Protein AF-A0A431HLK9-F1 (afdb_monomer_lite)

Secondary structure (DSSP, 8-state):
-EEEEEETTTEEEEEETTEE--SSS-SEE-TTS-EE-EETTEE--STT--SEE-TTS-EE-EETTEE--STT--SEEETTEEE-EETTEE--STT--SEEESSEEE-EETTEE--SSSS-SEEESSEEE-EETTEE--STT--SEEETTEEEEEETTEEEEEEEEE-TTS-EEEEEEE--SS------TT--SEE-TTS-EE-EETTEE--SSS-SEE-TTS-EE-EETTEE--SSS-SEEETTEEEEEETTEEEEEE-----

Foldseek 3Di:
DKDWDQDPQRKIAIDDPNAQADDPAFRIAGPQGKGAHDHRNAQADPDQAFRIAHPQRKGAHGDRNATAGPDQAFRIDGPFKGAHDDRNATAGPPQAFRIGGPFKGAHDDRNFQAGPDQAFRIDGPFKGAHDDRNAGADPPQAFRIGGPPDGWHDHRNWTKDWDWDADPVRDTDIDIDTDDPPPQQADDPNAFSDADPLGKGAHDDRNAQADDPAFRIQDSVRWGAHDHRNAQDDDPAFRTDDPPFGFHDHRNDGPDGDDDDDD

Structure (mmCIF, N/CA/C/O backbone):
data_AF-A0A431HLK9-F1
#
_entry.id   AF-A0A431HLK9-F1
#
loop_
_atom_site.group_PDB
_atom_site.id
_atom_site.type_symbol
_atom_site.label_atom_id
_atom_site.label_alt_id
_atom_site.label_comp_id
_atom_site.label_asym_id
_atom_site.label_entity_id
_atom_site.label_seq_id
_atom_site.pdbx_PDB_ins_code
_atom_site.Cartn_x
_atom_site.Cartn_y
_atom_site.Cartn_z
_atom_site.occupancy
_atom_site.B_iso_or_equiv
_atom_site.auth_seq_id
_atom_site.auth_comp_id
_atom_site.auth_asym_id
_atom_site.auth_atom_id
_atom_site.pdbx_PDB_model_num
ATOM 1 N N . MET A 1 1 ? 13.749 -9.096 -44.207 1.00 52.84 1 MET A N 1
ATOM 2 C CA . MET A 1 1 ? 13.750 -7.694 -44.681 1.00 52.84 1 MET A CA 1
ATOM 3 C C . MET A 1 1 ? 13.475 -6.795 -43.480 1.00 52.84 1 MET A C 1
ATOM 5 O O . MET A 1 1 ? 12.524 -7.077 -42.758 1.00 52.84 1 MET A O 1
ATOM 9 N N . TYR A 1 2 ? 14.335 -5.812 -43.197 1.00 58.38 2 TYR A N 1
ATOM 10 C CA . TYR A 1 2 ? 14.088 -4.828 -42.134 1.00 58.38 2 TYR A CA 1
ATOM 11 C C . TYR A 1 2 ? 13.313 -3.648 -42.719 1.00 58.38 2 TYR A C 1
ATOM 13 O O . TYR A 1 2 ? 13.652 -3.200 -43.811 1.00 58.38 2 TYR A O 1
ATOM 21 N N . SER A 1 3 ? 12.308 -3.137 -42.011 1.00 70.75 3 SER A N 1
ATOM 22 C CA . SER A 1 3 ? 11.579 -1.930 -42.418 1.00 70.75 3 SER A CA 1
ATOM 23 C C . SER A 1 3 ? 11.606 -0.874 -41.316 1.00 70.75 3 SER A C 1
ATOM 25 O O . SER A 1 3 ? 11.436 -1.183 -40.130 1.00 70.75 3 SER A O 1
ATOM 27 N N . LEU A 1 4 ? 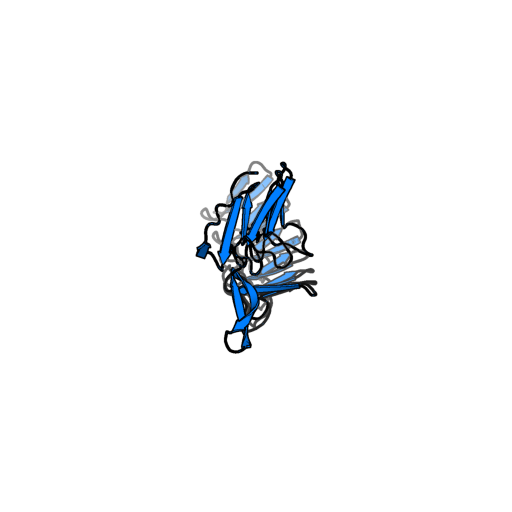11.855 0.374 -41.719 1.00 72.19 4 LEU A N 1
ATOM 28 C CA . LEU A 1 4 ? 11.689 1.564 -40.891 1.00 72.19 4 LEU A CA 1
ATOM 29 C C . LEU A 1 4 ? 10.288 2.120 -41.144 1.00 72.19 4 LEU A C 1
ATOM 31 O O . LEU A 1 4 ? 9.932 2.388 -42.287 1.00 72.19 4 LEU A O 1
ATOM 35 N N . ILE A 1 5 ? 9.516 2.305 -40.078 1.00 70.94 5 ILE A N 1
ATOM 36 C CA . ILE A 1 5 ? 8.211 2.965 -40.126 1.00 70.94 5 ILE A CA 1
ATOM 37 C C . ILE A 1 5 ? 8.351 4.303 -39.400 1.00 70.94 5 ILE A C 1
ATOM 39 O O . ILE A 1 5 ? 8.776 4.342 -38.239 1.00 70.94 5 ILE A O 1
ATOM 43 N N . LEU A 1 6 ? 8.021 5.386 -40.102 1.00 65.75 6 LEU A N 1
ATOM 44 C CA . LEU A 1 6 ? 7.871 6.729 -39.550 1.00 65.75 6 LEU A CA 1
ATOM 45 C C . LEU A 1 6 ? 6.380 6.944 -39.281 1.00 65.75 6 LEU A C 1
ATOM 47 O O . LEU A 1 6 ? 5.578 6.827 -40.201 1.00 65.75 6 LEU A O 1
ATOM 51 N N . ASN A 1 7 ? 6.010 7.235 -38.036 1.00 59.66 7 ASN A N 1
ATOM 52 C CA . ASN A 1 7 ? 4.644 7.649 -37.700 1.00 59.66 7 ASN A CA 1
ATOM 53 C C . ASN A 1 7 ? 4.587 9.177 -37.547 1.00 59.66 7 ASN A C 1
ATOM 55 O O . ASN A 1 7 ? 5.610 9.791 -37.239 1.00 59.66 7 ASN A O 1
ATOM 59 N N . GLU A 1 8 ? 3.387 9.757 -37.688 1.00 54.47 8 GLU A N 1
ATOM 60 C CA . GLU A 1 8 ? 3.057 11.201 -37.793 1.00 54.47 8 GLU A CA 1
ATOM 61 C C . GLU A 1 8 ? 3.612 12.139 -36.694 1.00 54.47 8 GLU A C 1
ATOM 63 O O . GLU A 1 8 ? 3.429 13.348 -36.762 1.00 54.47 8 GLU A O 1
ATOM 68 N N . VAL A 1 9 ? 4.341 11.628 -35.699 1.00 63.16 9 VAL A N 1
ATOM 69 C CA . VAL A 1 9 ? 4.883 12.401 -34.569 1.00 63.16 9 VAL A CA 1
ATOM 70 C C . VAL A 1 9 ? 6.403 12.220 -34.405 1.00 63.16 9 VAL A C 1
ATOM 72 O O . VAL A 1 9 ? 6.892 12.177 -33.286 1.00 63.16 9 VAL A O 1
ATOM 75 N N . ASN A 1 10 ? 7.186 12.076 -35.483 1.00 78.00 10 ASN A N 1
ATOM 76 C CA . ASN A 1 10 ? 8.668 11.970 -35.456 1.00 78.00 10 ASN A CA 1
ATOM 77 C C . ASN A 1 10 ? 9.265 10.777 -34.670 1.00 78.00 10 ASN A C 1
ATOM 79 O O . ASN A 1 10 ? 10.453 10.770 -34.338 1.00 78.00 10 ASN A O 1
ATOM 83 N N . SER A 1 11 ? 8.478 9.740 -34.380 1.00 87.31 11 SER A N 1
ATOM 84 C CA . SER A 1 11 ? 9.003 8.496 -33.797 1.00 87.31 11 SER A CA 1
ATOM 85 C C . SER A 1 11 ? 9.543 7.561 -34.884 1.00 87.31 11 SER A C 1
ATOM 87 O O . SER A 1 11 ? 9.017 7.506 -35.997 1.00 87.31 11 SER A O 1
ATOM 89 N N . ARG A 1 12 ? 10.608 6.818 -34.567 1.00 92.62 12 ARG A N 1
ATOM 90 C CA . ARG A 1 12 ? 11.250 5.857 -35.475 1.00 92.62 12 ARG A CA 1
ATOM 91 C C . ARG A 1 12 ? 11.089 4.443 -34.938 1.00 92.62 12 ARG A C 1
ATOM 93 O O . ARG A 1 12 ? 11.442 4.180 -33.789 1.00 92.62 12 ARG A O 1
ATOM 100 N N . LYS A 1 13 ? 10.591 3.527 -35.769 1.00 93.69 13 LYS A N 1
ATOM 101 C CA . LYS A 1 13 ? 10.373 2.120 -35.408 1.00 93.69 13 LYS A CA 1
ATOM 102 C C . LYS A 1 13 ? 10.991 1.186 -36.443 1.00 93.69 13 LYS A C 1
ATOM 104 O O . LYS A 1 13 ? 10.702 1.304 -37.628 1.00 93.69 13 LYS A O 1
ATOM 109 N N . TRP A 1 14 ? 11.772 0.216 -35.980 1.00 94.12 14 TRP A N 1
ATOM 110 C CA . TRP A 1 14 ? 12.385 -0.829 -36.797 1.00 94.12 14 TRP A CA 1
ATOM 111 C C . TRP A 1 14 ? 11.680 -2.163 -36.573 1.00 94.12 14 TRP A C 1
ATOM 113 O O . TRP A 1 14 ? 11.447 -2.584 -35.433 1.00 94.12 14 TRP A O 1
ATOM 123 N N . THR A 1 15 ? 11.344 -2.838 -37.670 1.00 92.25 15 THR A N 1
ATOM 124 C CA . THR A 1 15 ? 10.725 -4.165 -37.629 1.00 92.25 15 THR A CA 1
ATOM 125 C C . THR A 1 15 ? 11.444 -5.158 -38.535 1.00 92.25 15 THR A C 1
ATOM 127 O O . THR A 1 15 ? 12.057 -4.773 -39.529 1.00 92.25 15 THR A O 1
ATOM 130 N N . ALA A 1 16 ? 11.369 -6.441 -38.185 1.00 89.81 16 ALA A N 1
ATOM 131 C CA . ALA A 1 16 ? 11.818 -7.566 -38.994 1.00 89.81 16 ALA A CA 1
ATOM 132 C C . ALA A 1 16 ? 10.733 -8.647 -38.970 1.00 89.81 16 ALA A C 1
ATOM 134 O O . ALA A 1 16 ? 10.298 -9.056 -37.892 1.00 89.81 16 ALA A O 1
ATOM 135 N N . ASN A 1 17 ? 10.294 -9.099 -40.147 1.00 89.19 17 ASN A N 1
ATOM 136 C CA . ASN A 1 17 ? 9.218 -10.090 -40.301 1.00 89.19 17 ASN A CA 1
ATOM 137 C C . ASN A 1 17 ? 7.936 -9.707 -39.527 1.00 89.19 17 ASN A C 1
ATOM 139 O O . ASN A 1 17 ? 7.324 -10.547 -38.880 1.00 89.19 17 ASN A O 1
ATOM 143 N N . GLY A 1 18 ? 7.575 -8.418 -39.525 1.00 88.94 18 GLY A N 1
ATOM 144 C CA . GLY A 1 18 ? 6.396 -7.892 -38.822 1.00 88.94 18 GLY A CA 1
ATOM 145 C C . GLY A 1 18 ? 6.581 -7.630 -37.320 1.00 88.94 18 GLY A C 1
ATOM 146 O O . GLY A 1 18 ? 5.751 -6.960 -36.708 1.00 88.94 18 GLY A O 1
ATOM 147 N N . TYR A 1 19 ? 7.686 -8.071 -36.716 1.00 91.88 19 TYR A N 1
ATOM 148 C CA . TYR A 1 19 ? 7.954 -7.895 -35.287 1.00 91.88 19 TYR A CA 1
ATOM 149 C C . TYR A 1 19 ? 8.947 -6.759 -35.024 1.00 91.88 19 TYR A C 1
ATOM 151 O O . TYR A 1 19 ? 9.904 -6.583 -35.775 1.00 91.88 19 TYR A O 1
ATOM 159 N N . LYS A 1 20 ? 8.773 -6.007 -33.925 1.00 92.38 20 LYS A N 1
ATOM 160 C CA . LYS A 1 20 ? 9.771 -5.017 -33.468 1.00 92.38 20 LYS A CA 1
ATOM 161 C C . LYS A 1 20 ? 11.127 -5.703 -33.273 1.00 92.38 20 LYS A C 1
ATOM 163 O O . LYS A 1 20 ? 11.212 -6.677 -32.520 1.00 92.38 20 LYS A O 1
ATOM 168 N N . HIS A 1 21 ? 12.163 -5.215 -33.955 1.00 91.94 21 HIS A N 1
ATOM 169 C CA . HIS A 1 21 ? 13.501 -5.802 -33.902 1.00 91.94 21 HIS A CA 1
ATOM 170 C C . HIS A 1 21 ? 14.552 -4.859 -34.502 1.00 91.94 21 HIS A C 1
ATOM 172 O O . HIS A 1 21 ? 14.355 -4.332 -35.597 1.00 91.94 21 HIS A O 1
ATOM 178 N N . ARG A 1 22 ? 15.696 -4.701 -33.826 1.00 92.50 22 ARG A N 1
ATOM 179 C CA . ARG A 1 22 ? 16.924 -4.119 -34.385 1.00 92.50 22 ARG A CA 1
ATOM 180 C C . ARG A 1 22 ? 18.170 -4.696 -33.692 1.00 92.50 22 ARG A C 1
ATOM 182 O O . ARG A 1 22 ? 18.148 -4.845 -32.480 1.00 92.50 22 ARG A O 1
ATOM 189 N N . HIS A 1 23 ? 19.230 -5.018 -34.445 1.00 85.44 23 HIS A N 1
ATOM 190 C CA . HIS A 1 23 ? 20.471 -5.598 -33.884 1.00 85.44 23 HIS A CA 1
ATOM 191 C C . HIS A 1 23 ? 21.407 -4.533 -33.286 1.00 85.44 23 HIS A C 1
ATOM 193 O O . HIS A 1 23 ? 21.923 -4.701 -32.191 1.00 85.44 23 HIS A O 1
ATOM 199 N N . ASN A 1 24 ? 21.582 -3.401 -33.976 1.00 88.06 24 ASN A N 1
ATOM 200 C CA . ASN A 1 24 ? 22.611 -2.405 -33.642 1.00 88.06 24 ASN A CA 1
ATOM 201 C C . ASN A 1 24 ? 22.014 -1.116 -33.058 1.00 88.06 24 ASN A C 1
ATOM 203 O O . ASN A 1 24 ? 22.367 -0.012 -33.470 1.00 88.06 24 ASN A O 1
ATOM 207 N N . GLY A 1 25 ? 21.032 -1.236 -32.164 1.00 92.94 25 GLY A N 1
ATOM 208 C CA . GLY A 1 25 ? 20.417 -0.078 -31.516 1.00 92.94 25 GLY A CA 1
ATOM 209 C C . GLY A 1 25 ? 18.956 -0.290 -31.127 1.00 92.94 25 GLY A C 1
ATOM 210 O O . GLY A 1 25 ? 18.429 -1.392 -31.282 1.00 92.94 25 GLY A O 1
ATOM 211 N N . PRO A 1 26 ? 18.281 0.767 -30.652 1.00 96.06 26 PRO A N 1
ATOM 212 C CA . PRO A 1 26 ? 16.891 0.680 -30.228 1.00 96.06 26 PRO A CA 1
ATOM 213 C C . PRO A 1 26 ? 15.976 0.394 -31.419 1.00 96.06 26 PRO A C 1
ATOM 215 O O . PRO A 1 26 ? 16.099 1.002 -32.489 1.00 96.06 26 PRO A O 1
ATOM 218 N N . ALA A 1 27 ? 15.041 -0.532 -31.226 1.00 95.88 27 ALA A N 1
ATOM 219 C CA . ALA A 1 27 ? 14.015 -0.863 -32.207 1.00 95.88 27 ALA A CA 1
ATOM 220 C C . ALA A 1 27 ? 12.867 0.156 -32.211 1.00 95.88 27 ALA A C 1
ATOM 222 O O . ALA A 1 27 ? 12.101 0.200 -33.172 1.00 95.88 27 ALA A O 1
ATOM 223 N N . VAL A 1 28 ? 12.748 0.980 -31.168 1.00 95.12 28 VAL A N 1
ATOM 224 C CA . VAL A 1 28 ? 11.832 2.124 -31.124 1.00 95.12 28 VAL A CA 1
ATOM 225 C C . VAL A 1 28 ? 12.551 3.317 -30.508 1.00 95.12 28 VAL A C 1
ATOM 227 O O . VAL A 1 28 ? 13.174 3.179 -29.460 1.00 95.12 28 VAL A O 1
ATOM 230 N N . ILE A 1 29 ? 12.455 4.476 -31.153 1.00 96.06 29 ILE A N 1
ATOM 231 C CA . ILE A 1 29 ? 12.873 5.772 -30.612 1.00 96.06 29 ILE A CA 1
ATOM 232 C C . ILE A 1 29 ? 11.662 6.695 -30.684 1.00 96.06 29 ILE A C 1
ATOM 234 O O . ILE A 1 29 ? 11.167 6.984 -31.777 1.00 96.06 29 ILE A O 1
ATOM 238 N N . TYR A 1 30 ? 11.179 7.144 -29.534 1.00 92.69 30 TYR A N 1
ATOM 239 C CA . TYR A 1 30 ? 10.048 8.058 -29.441 1.00 92.69 30 TYR A CA 1
ATOM 240 C C . TYR A 1 30 ? 10.506 9.513 -29.598 1.00 92.69 30 TYR A C 1
ATOM 242 O O . TYR A 1 30 ? 11.668 9.850 -29.372 1.00 92.69 30 TYR A O 1
ATOM 250 N N . CYS A 1 31 ? 9.587 10.403 -29.976 1.00 91.44 31 CYS A N 1
ATOM 251 C CA . CYS A 1 31 ? 9.882 11.828 -30.156 1.00 91.44 31 CYS A CA 1
ATOM 252 C C . CYS A 1 31 ? 10.269 12.546 -28.862 1.00 91.44 31 CYS A C 1
ATOM 254 O O . CYS A 1 31 ? 11.012 13.523 -28.892 1.00 91.44 31 CYS A O 1
ATOM 256 N N . ASN A 1 32 ? 9.810 12.034 -27.720 1.00 90.06 32 ASN A N 1
ATOM 257 C CA . ASN A 1 32 ? 10.218 12.519 -26.411 1.00 90.06 32 ASN A CA 1
ATOM 258 C C . ASN A 1 32 ? 11.653 12.097 -26.040 1.00 90.06 32 ASN A C 1
ATOM 260 O O . ASN A 1 32 ? 12.154 12.581 -25.035 1.00 90.06 32 ASN A O 1
ATOM 264 N N . GLY A 1 33 ? 12.318 11.249 -26.834 1.00 93.06 33 GLY A N 1
ATOM 265 C CA . GLY A 1 33 ? 13.679 10.765 -26.597 1.00 93.06 33 GLY A CA 1
ATOM 266 C C . GLY A 1 33 ? 13.771 9.396 -25.920 1.00 93.06 33 GLY A C 1
ATOM 267 O O . GLY A 1 33 ? 14.882 8.885 -25.795 1.00 93.06 33 GLY A O 1
ATOM 268 N N . ASP A 1 34 ? 12.650 8.790 -25.524 1.00 96.88 34 ASP A N 1
ATOM 269 C CA . ASP A 1 34 ? 12.638 7.441 -24.955 1.00 96.88 34 ASP A CA 1
ATOM 270 C C . ASP A 1 34 ? 13.056 6.402 -26.006 1.00 96.88 34 ASP A C 1
ATOM 272 O O . ASP A 1 34 ? 12.754 6.525 -27.200 1.00 96.88 34 ASP A O 1
ATOM 276 N N . GLN A 1 35 ? 13.739 5.353 -25.560 1.00 97.88 35 GLN A N 1
ATOM 277 C CA . GLN A 1 35 ? 14.289 4.314 -26.423 1.00 97.88 35 GLN A CA 1
ATOM 278 C C . GLN A 1 35 ? 13.926 2.926 -25.904 1.00 97.88 35 GLN A C 1
ATOM 280 O O . GLN A 1 35 ? 14.017 2.651 -24.709 1.00 97.88 35 GLN A O 1
ATOM 285 N N . GLU A 1 36 ? 13.548 2.030 -26.816 1.00 97.94 36 GLU A N 1
ATOM 286 C CA . GLU A 1 36 ? 13.261 0.631 -26.500 1.00 97.94 36 GLU A CA 1
ATOM 287 C C . GLU A 1 36 ? 14.035 -0.322 -27.411 1.00 97.94 36 GLU A C 1
ATOM 289 O O . GLU A 1 36 ? 14.048 -0.182 -28.640 1.00 97.94 36 GLU A O 1
ATOM 294 N N . TRP A 1 37 ? 14.591 -1.371 -26.815 1.00 97.81 37 TRP A N 1
ATOM 295 C CA . TRP A 1 37 ? 15.271 -2.463 -27.496 1.00 97.81 37 TRP A CA 1
ATOM 296 C C . TRP A 1 37 ? 14.373 -3.694 -27.539 1.00 97.81 37 TRP A C 1
ATOM 298 O O . TRP A 1 37 ? 13.755 -4.097 -26.550 1.00 97.81 37 TRP A O 1
ATOM 308 N N . TRP A 1 38 ? 14.277 -4.270 -28.733 1.00 96.62 38 TRP A N 1
ATOM 309 C CA . TRP A 1 38 ? 13.424 -5.414 -29.012 1.00 96.62 38 TRP A CA 1
ATOM 310 C C . TRP A 1 38 ? 14.190 -6.427 -29.854 1.00 96.62 38 TRP A C 1
ATOM 312 O O . TRP A 1 38 ? 14.861 -6.057 -30.819 1.00 96.62 38 TRP A O 1
ATOM 322 N N . ASN A 1 39 ? 14.007 -7.705 -29.536 1.00 93.38 39 ASN A N 1
ATOM 323 C CA . ASN A 1 39 ? 14.488 -8.838 -30.312 1.00 93.38 39 ASN A CA 1
ATOM 324 C C . ASN A 1 39 ? 13.296 -9.750 -30.634 1.00 93.38 39 ASN A C 1
ATOM 326 O O . ASN A 1 39 ? 12.611 -10.226 -29.727 1.00 93.38 39 ASN A O 1
ATOM 330 N N . ARG A 1 40 ? 13.010 -9.950 -31.929 1.00 92.56 40 ARG A N 1
ATOM 331 C CA . ARG A 1 40 ? 11.896 -10.789 -32.423 1.00 92.56 40 ARG A CA 1
ATOM 332 C C . ARG A 1 40 ? 10.559 -10.525 -31.703 1.00 92.56 40 ARG A C 1
ATOM 334 O O . ARG A 1 40 ? 9.856 -11.451 -31.312 1.00 92.56 40 ARG A O 1
ATOM 341 N N . GLY A 1 41 ? 10.216 -9.252 -31.497 1.00 93.56 41 GLY A N 1
ATOM 342 C CA . GLY A 1 41 ? 8.939 -8.856 -30.896 1.00 93.56 41 GLY A CA 1
ATOM 343 C C . GLY A 1 41 ? 8.870 -8.952 -29.372 1.00 93.56 41 GLY A C 1
ATOM 344 O O . GLY A 1 41 ? 7.820 -8.662 -28.809 1.00 93.56 41 GLY A O 1
ATOM 345 N N . LYS A 1 42 ? 9.971 -9.282 -28.689 1.00 96.12 42 LYS A N 1
ATOM 346 C CA . LYS A 1 42 ? 10.076 -9.254 -27.224 1.00 96.12 42 LYS A CA 1
ATOM 347 C C . LYS A 1 42 ? 11.080 -8.189 -26.786 1.00 96.12 42 LYS A C 1
ATOM 349 O O . LYS A 1 42 ? 12.139 -8.061 -27.398 1.00 96.12 42 LYS A O 1
ATOM 354 N N . ARG A 1 43 ? 10.763 -7.430 -25.731 1.00 96.12 43 ARG A N 1
ATOM 355 C CA . ARG A 1 43 ? 11.720 -6.494 -25.115 1.00 96.12 43 ARG A CA 1
ATOM 356 C C . ARG A 1 43 ? 12.910 -7.276 -24.572 1.00 96.12 43 ARG A C 1
ATOM 358 O O . ARG A 1 43 ? 12.707 -8.233 -23.820 1.00 96.12 43 ARG A O 1
ATOM 365 N N . HIS A 1 44 ? 14.106 -6.897 -25.006 1.00 94.12 44 HIS A N 1
ATOM 366 C CA . HIS A 1 44 ? 15.358 -7.583 -24.692 1.00 94.12 44 HIS A CA 1
ATOM 367 C C . HIS A 1 44 ? 16.547 -6.723 -25.111 1.00 94.12 44 HIS A C 1
ATOM 369 O O . HIS A 1 44 ? 16.477 -6.052 -26.145 1.00 94.12 44 HIS A O 1
ATOM 375 N N . ARG A 1 45 ? 17.643 -6.792 -24.355 1.00 95.38 45 ARG A N 1
ATOM 376 C CA . ARG A 1 45 ? 18.938 -6.234 -24.747 1.00 95.38 45 ARG A CA 1
ATOM 377 C C . ARG A 1 45 ? 20.068 -7.030 -24.094 1.00 95.38 45 ARG A C 1
ATOM 379 O O . ARG A 1 45 ? 19.994 -7.341 -22.910 1.00 95.38 45 ARG A O 1
ATOM 386 N N . ASP A 1 46 ? 21.088 -7.360 -24.876 1.00 92.69 46 ASP A N 1
ATOM 387 C CA . ASP A 1 46 ? 22.236 -8.142 -24.412 1.00 92.69 46 ASP A CA 1
ATOM 388 C C . ASP A 1 46 ? 23.224 -7.292 -23.588 1.00 92.69 46 ASP A C 1
ATOM 390 O O . ASP A 1 46 ? 23.126 -6.062 -23.542 1.00 92.69 46 ASP A O 1
ATOM 394 N N . HIS A 1 47 ? 24.191 -7.959 -22.948 1.00 93.25 47 HIS A N 1
ATOM 395 C CA . HIS A 1 47 ? 25.281 -7.350 -22.166 1.00 93.25 47 HIS A CA 1
ATOM 396 C C . HIS A 1 47 ? 24.845 -6.547 -20.925 1.00 93.25 47 HIS A C 1
ATOM 398 O O . HIS A 1 47 ? 25.465 -5.542 -20.590 1.00 93.25 47 HIS A O 1
ATOM 404 N N . ASP A 1 48 ? 23.784 -6.990 -20.237 1.00 95.69 48 ASP A N 1
ATOM 405 C CA . ASP A 1 48 ? 23.233 -6.345 -19.026 1.00 95.69 48 ASP A CA 1
ATOM 406 C C . ASP A 1 48 ? 22.872 -4.854 -19.219 1.00 95.69 48 ASP A C 1
ATOM 408 O O . ASP A 1 48 ? 22.887 -4.030 -18.298 1.00 95.69 48 ASP A O 1
ATOM 412 N N . LEU A 1 49 ? 22.508 -4.490 -20.448 1.00 96.31 49 LEU A N 1
ATOM 413 C CA . LEU A 1 49 ? 22.037 -3.155 -20.787 1.00 96.31 49 LEU A CA 1
ATOM 414 C C . LEU A 1 49 ? 20.508 -3.068 -20.652 1.00 96.31 49 LEU A C 1
ATOM 416 O O . LEU A 1 49 ? 19.801 -4.049 -20.890 1.00 96.31 49 LEU A O 1
ATOM 420 N N . PRO A 1 50 ? 19.958 -1.893 -20.310 1.00 97.75 50 PRO A N 1
ATOM 421 C CA . PRO A 1 50 ? 18.519 -1.734 -20.170 1.00 97.75 50 PRO A CA 1
ATOM 422 C C . PRO A 1 50 ? 17.820 -1.856 -21.528 1.00 97.75 50 PRO A C 1
ATOM 424 O O . PRO A 1 50 ? 18.238 -1.272 -22.532 1.00 97.75 50 PRO A O 1
ATOM 427 N N . ALA A 1 51 ? 16.718 -2.598 -21.549 1.00 97.88 51 ALA A N 1
ATOM 428 C CA . ALA A 1 51 ? 15.865 -2.743 -22.721 1.00 97.88 51 ALA A CA 1
ATOM 429 C C . ALA A 1 51 ? 14.926 -1.544 -22.918 1.00 97.88 51 ALA A C 1
ATOM 431 O O . ALA A 1 51 ? 14.338 -1.409 -23.992 1.00 97.88 51 ALA A O 1
ATOM 432 N N . ILE A 1 52 ? 14.784 -0.682 -21.908 1.00 98.06 52 ILE A N 1
ATOM 433 C CA . ILE A 1 52 ? 14.114 0.615 -22.022 1.00 98.06 52 ILE A CA 1
ATOM 434 C C . ILE A 1 52 ? 14.954 1.679 -21.325 1.00 98.06 52 ILE A C 1
ATOM 436 O O . ILE A 1 52 ? 15.354 1.505 -20.172 1.00 98.06 52 ILE A O 1
ATOM 440 N N . GLU A 1 53 ? 15.173 2.791 -22.013 1.00 98.50 53 GLU A N 1
ATOM 441 C CA . GLU A 1 53 ? 15.793 3.994 -21.468 1.00 98.50 53 GLU A CA 1
ATOM 442 C C . GLU A 1 53 ? 14.838 5.167 -21.672 1.00 98.50 53 GLU A C 1
ATOM 444 O O . GLU A 1 53 ? 14.493 5.517 -22.800 1.00 98.50 53 GLU A O 1
ATOM 449 N N . TYR A 1 54 ? 14.397 5.764 -20.570 1.00 97.50 54 TYR A N 1
ATOM 450 C CA . TYR A 1 54 ? 13.533 6.934 -20.581 1.00 97.50 54 TYR A CA 1
ATOM 451 C C . TYR A 1 54 ? 14.367 8.213 -20.510 1.00 97.50 54 TYR A C 1
ATOM 453 O O . TYR A 1 54 ? 15.376 8.271 -19.801 1.00 97.50 54 TYR A O 1
ATOM 461 N N . LYS A 1 55 ? 13.901 9.292 -21.148 1.00 96.88 55 LYS A N 1
ATOM 462 C CA . LYS A 1 55 ? 14.553 10.613 -21.097 1.00 96.88 55 LYS A CA 1
ATOM 463 C C . LYS A 1 55 ? 14.690 11.158 -19.674 1.00 96.88 55 LYS A C 1
ATOM 465 O O . LYS A 1 55 ? 15.622 11.901 -19.387 1.00 96.88 55 LYS A O 1
ATOM 470 N N . ASN A 1 56 ? 13.790 10.778 -18.768 1.00 95.12 56 ASN A N 1
ATOM 471 C CA . ASN A 1 56 ? 13.857 11.164 -17.356 1.00 95.12 56 ASN A CA 1
ATOM 472 C C . ASN A 1 56 ? 14.954 10.422 -16.555 1.00 95.12 56 ASN A C 1
ATOM 474 O O . ASN A 1 56 ? 15.043 10.599 -15.342 1.00 95.12 56 ASN A O 1
ATOM 478 N N . GLY A 1 57 ? 15.756 9.569 -17.204 1.00 95.94 57 GLY A N 1
ATOM 479 C CA . GLY A 1 57 ? 16.827 8.789 -16.585 1.00 95.94 57 GLY A CA 1
ATOM 480 C C . GLY A 1 57 ? 16.393 7.424 -16.048 1.00 95.94 57 GLY A C 1
ATOM 481 O O . GLY A 1 57 ? 17.246 6.655 -15.600 1.00 95.94 57 GLY A O 1
ATOM 482 N N . THR A 1 58 ? 15.099 7.093 -16.108 1.00 98.31 58 THR A N 1
ATOM 483 C CA . THR A 1 58 ? 14.607 5.764 -15.728 1.00 98.31 58 THR A CA 1
ATOM 484 C C . THR A 1 58 ? 15.114 4.715 -16.714 1.00 98.31 58 THR A C 1
ATOM 486 O O . THR A 1 58 ? 15.125 4.929 -17.925 1.00 98.31 58 THR A O 1
ATOM 489 N N . LYS A 1 59 ? 15.520 3.561 -16.193 1.00 98.69 59 LYS A N 1
ATOM 490 C CA . LYS A 1 59 ? 16.022 2.422 -16.960 1.00 98.69 59 LYS A CA 1
ATOM 491 C C . LYS A 1 59 ? 15.300 1.158 -16.533 1.00 98.69 59 LYS A C 1
ATOM 493 O O . LYS A 1 59 ? 15.088 0.945 -15.336 1.00 98.69 59 LYS A O 1
ATOM 498 N N . GLU A 1 60 ? 14.958 0.317 -17.501 1.00 98.56 60 GLU A N 1
ATOM 499 C CA . GLU A 1 60 ? 14.339 -0.982 -17.251 1.00 98.56 60 GLU A CA 1
ATOM 500 C C . GLU A 1 60 ? 15.048 -2.103 -18.003 1.00 98.56 60 GLU A C 1
ATOM 502 O O . GLU A 1 60 ? 15.348 -1.991 -19.192 1.00 98.56 60 GLU A O 1
ATOM 507 N N . TRP A 1 61 ? 15.262 -3.217 -17.314 1.00 98.38 61 TRP A N 1
ATOM 508 C CA . TRP A 1 61 ? 15.883 -4.423 -17.842 1.00 98.38 61 TRP A CA 1
ATOM 509 C C . TRP A 1 61 ? 14.811 -5.467 -18.101 1.00 98.38 61 TRP A C 1
ATOM 511 O O . TRP A 1 61 ? 13.998 -5.786 -17.234 1.00 98.38 61 TRP A O 1
ATOM 521 N N . TRP A 1 62 ? 14.794 -5.977 -19.325 1.00 97.69 62 TRP A N 1
ATOM 522 C CA . TRP A 1 62 ? 13.811 -6.948 -19.773 1.00 97.69 62 TRP A CA 1
ATOM 523 C C . TRP A 1 62 ? 14.535 -8.132 -20.396 1.00 97.69 62 TRP A C 1
ATOM 525 O O . TRP A 1 62 ? 15.432 -7.940 -21.213 1.00 97.69 62 TRP A O 1
ATOM 535 N N . ASN A 1 63 ? 14.098 -9.338 -20.046 1.00 93.19 63 ASN A N 1
ATOM 536 C CA . ASN A 1 63 ? 14.574 -10.585 -20.623 1.00 93.19 63 ASN A CA 1
ATOM 537 C C . ASN A 1 63 ? 13.380 -11.329 -21.236 1.00 93.19 63 ASN A C 1
ATOM 539 O O . ASN A 1 63 ? 12.385 -11.602 -20.558 1.00 93.19 63 ASN A O 1
ATOM 543 N N . PHE A 1 64 ? 13.433 -11.591 -22.544 1.00 92.00 64 PHE A N 1
ATOM 544 C CA . PHE A 1 64 ? 12.355 -12.235 -23.311 1.00 92.00 64 PHE A CA 1
ATOM 545 C C . PHE A 1 64 ? 10.944 -11.667 -23.054 1.00 92.00 64 PHE A C 1
ATOM 547 O O . PHE A 1 64 ? 9.958 -12.407 -22.994 1.00 92.00 64 PHE A O 1
ATOM 554 N N . GLY A 1 65 ? 10.828 -10.340 -22.950 1.00 93.88 65 GLY A N 1
ATOM 555 C CA . GLY A 1 65 ? 9.544 -9.656 -22.784 1.00 93.88 65 GLY A CA 1
ATOM 556 C C . GLY A 1 65 ? 8.995 -9.649 -21.356 1.00 93.88 65 GLY A C 1
ATOM 557 O O . GLY A 1 65 ? 7.874 -9.189 -21.160 1.00 93.88 65 GLY A O 1
ATOM 558 N N . LYS A 1 66 ? 9.769 -10.095 -20.362 1.00 96.81 66 LYS A N 1
ATOM 559 C CA . LYS A 1 66 ? 9.456 -9.935 -18.936 1.00 96.81 66 LYS A CA 1
ATOM 560 C C . LYS A 1 66 ? 10.501 -9.039 -18.280 1.00 96.81 66 LYS A C 1
ATOM 562 O O . LYS A 1 66 ? 11.691 -9.220 -18.517 1.00 96.81 66 LYS A O 1
ATOM 567 N N . ILE A 1 67 ? 10.066 -8.096 -17.448 1.00 97.25 67 ILE A N 1
ATOM 568 C CA . ILE A 1 67 ? 10.984 -7.290 -16.638 1.00 97.25 67 ILE A CA 1
ATOM 569 C C . ILE A 1 67 ? 11.708 -8.204 -15.637 1.00 97.25 67 ILE A C 1
ATOM 571 O O . ILE A 1 67 ? 11.072 -8.953 -14.887 1.00 97.25 67 ILE A O 1
ATOM 575 N N . HIS A 1 68 ? 13.036 -8.226 -15.713 1.00 94.75 68 HIS A N 1
ATOM 576 C CA . HIS A 1 68 ? 13.912 -9.131 -14.964 1.00 94.75 68 HIS A CA 1
ATOM 577 C C . HIS A 1 68 ? 15.371 -8.720 -15.178 1.00 94.75 68 HIS A C 1
ATOM 579 O O . HIS A 1 68 ? 15.726 -8.257 -16.263 1.00 94.75 68 HIS A O 1
ATOM 585 N N . ARG A 1 69 ? 16.216 -8.925 -14.166 1.00 96.69 69 ARG A N 1
ATOM 586 C CA . ARG A 1 69 ? 17.663 -8.718 -14.256 1.00 96.69 69 ARG A CA 1
ATOM 587 C C . ARG A 1 69 ? 18.381 -9.709 -13.346 1.00 96.69 69 ARG A C 1
ATOM 589 O O . ARG A 1 69 ? 18.012 -9.851 -12.182 1.00 96.69 69 ARG A O 1
ATOM 596 N N . ASP A 1 70 ? 19.370 -10.410 -13.886 1.00 93.94 70 ASP A N 1
ATOM 597 C CA . ASP A 1 70 ? 20.137 -11.413 -13.142 1.00 93.94 70 ASP A CA 1
ATOM 598 C C . ASP A 1 70 ? 21.141 -10.756 -12.177 1.00 93.94 70 ASP A C 1
ATOM 600 O O . ASP A 1 70 ? 21.434 -9.571 -12.293 1.00 93.94 70 ASP A O 1
ATOM 604 N N . GLY A 1 71 ? 21.658 -11.510 -11.201 1.00 94.06 71 GLY A N 1
ATOM 605 C CA . GLY A 1 71 ? 22.716 -11.030 -10.295 1.00 94.06 71 GLY A CA 1
ATOM 606 C C . GLY A 1 71 ? 22.262 -10.150 -9.120 1.00 94.06 71 GLY A C 1
ATOM 607 O O . GLY A 1 71 ? 23.047 -9.346 -8.634 1.00 94.06 71 GLY A O 1
ATOM 608 N N . ASP A 1 72 ? 21.009 -10.281 -8.662 1.00 96.25 72 ASP A N 1
ATOM 609 C CA . ASP A 1 72 ? 20.403 -9.437 -7.607 1.00 96.25 72 ASP A CA 1
ATOM 610 C C . ASP A 1 72 ? 20.463 -7.924 -7.910 1.00 96.25 72 ASP A C 1
ATOM 612 O O . ASP A 1 72 ? 20.467 -7.066 -7.022 1.00 96.25 72 ASP A O 1
ATOM 616 N N . PHE A 1 73 ? 20.451 -7.566 -9.194 1.00 97.06 73 PHE A N 1
ATOM 617 C CA . PHE A 1 73 ? 20.353 -6.179 -9.626 1.00 97.06 73 PHE A CA 1
ATOM 618 C C . PHE A 1 73 ? 18.891 -5.755 -9.823 1.00 97.06 73 PHE A C 1
ATOM 620 O O . PHE A 1 73 ? 18.052 -6.552 -10.247 1.00 97.06 73 PHE A O 1
ATOM 627 N N . PRO A 1 74 ? 18.550 -4.485 -9.546 1.00 98.06 74 PRO A N 1
ATOM 628 C CA . PRO A 1 74 ? 17.210 -3.984 -9.803 1.00 98.06 74 PRO A CA 1
ATOM 629 C C . PRO A 1 74 ? 16.941 -3.971 -11.310 1.00 98.06 74 PRO A C 1
ATOM 631 O O . PRO A 1 74 ? 17.745 -3.466 -12.101 1.00 98.06 74 PRO A O 1
ATOM 634 N N . ALA A 1 75 ? 15.782 -4.498 -11.699 1.00 98.31 75 ALA A N 1
ATOM 635 C CA . ALA A 1 75 ? 15.329 -4.492 -13.085 1.00 98.31 75 ALA A CA 1
ATOM 636 C C . ALA A 1 75 ? 14.614 -3.186 -13.462 1.00 98.31 75 ALA A C 1
ATOM 638 O O . ALA A 1 75 ? 14.358 -2.956 -14.639 1.00 98.31 75 ALA A O 1
ATOM 639 N N . ARG A 1 76 ? 14.335 -2.307 -12.492 1.00 98.56 76 ARG A N 1
ATOM 640 C CA . ARG A 1 76 ? 13.920 -0.921 -12.727 1.00 98.56 76 ARG A CA 1
ATOM 641 C C . ARG A 1 76 ? 14.687 0.023 -11.816 1.00 98.56 76 ARG A C 1
ATOM 643 O O . ARG A 1 76 ? 14.733 -0.181 -10.603 1.00 98.56 76 ARG A O 1
ATOM 650 N N . ILE A 1 77 ? 15.261 1.063 -12.408 1.00 98.69 77 ILE A N 1
ATOM 651 C CA . ILE A 1 77 ? 15.981 2.116 -11.695 1.00 98.69 77 ILE A CA 1
ATOM 652 C C . ILE A 1 77 ? 15.465 3.461 -12.190 1.00 98.69 77 ILE A C 1
ATOM 654 O O . ILE A 1 77 ? 15.515 3.721 -13.387 1.00 98.69 77 ILE A O 1
ATOM 658 N N . SER A 1 78 ? 14.998 4.314 -11.288 1.00 97.25 78 SER A N 1
ATOM 659 C CA . SER A 1 78 ? 14.751 5.740 -11.526 1.00 97.25 78 SER A CA 1
ATOM 660 C C . SER A 1 78 ? 15.593 6.565 -10.536 1.00 97.25 78 SER A C 1
ATOM 662 O O . SER A 1 78 ? 16.253 5.970 -9.679 1.00 97.25 78 SER A O 1
ATOM 664 N N . PRO A 1 79 ? 15.604 7.910 -10.618 1.00 96.50 79 PRO A N 1
ATOM 665 C CA . PRO A 1 79 ? 16.412 8.742 -9.721 1.00 96.50 79 PRO A CA 1
ATOM 666 C C . PRO A 1 79 ? 16.218 8.456 -8.222 1.00 96.50 79 PRO A C 1
ATOM 668 O O . PRO A 1 79 ? 17.181 8.533 -7.468 1.00 96.50 79 PRO A O 1
ATOM 671 N N . ASP A 1 80 ? 15.006 8.080 -7.805 1.00 96.44 80 ASP A N 1
ATOM 672 C CA . ASP A 1 80 ? 14.656 7.835 -6.398 1.00 96.44 80 ASP A CA 1
ATOM 673 C C . ASP A 1 80 ? 14.202 6.392 -6.117 1.00 96.44 80 ASP A C 1
ATOM 675 O O . ASP A 1 80 ? 13.731 6.077 -5.031 1.00 96.44 80 ASP A O 1
ATOM 679 N N . LEU A 1 81 ? 14.284 5.479 -7.087 1.00 97.75 81 LEU A N 1
ATOM 680 C CA . LEU A 1 81 ? 13.705 4.147 -6.920 1.00 97.75 81 LEU A CA 1
ATOM 681 C C . LEU A 1 81 ? 14.569 3.061 -7.538 1.00 97.75 81 LEU A C 1
ATOM 683 O O . LEU A 1 81 ? 14.987 3.141 -8.690 1.00 97.75 81 LEU A O 1
ATOM 687 N N . LYS A 1 82 ? 14.771 1.994 -6.771 1.00 98.69 82 LYS A N 1
ATOM 688 C CA . LYS A 1 82 ? 15.295 0.715 -7.241 1.00 98.69 82 LYS A CA 1
ATOM 689 C C . LYS A 1 82 ? 14.240 -0.350 -6.987 1.00 98.69 82 LYS A C 1
ATOM 691 O O . LYS A 1 82 ? 13.739 -0.470 -5.869 1.00 98.69 82 LYS A O 1
ATOM 696 N N . GLN A 1 83 ? 13.905 -1.122 -8.013 1.00 98.69 83 GLN A N 1
ATOM 697 C CA . GLN A 1 83 ? 12.904 -2.176 -7.917 1.00 98.69 83 GLN A CA 1
ATOM 698 C C . GLN A 1 83 ? 13.376 -3.458 -8.597 1.00 98.69 83 GLN A C 1
ATOM 700 O O . GLN A 1 83 ? 13.900 -3.451 -9.714 1.00 98.69 83 GLN A O 1
ATOM 705 N N . TRP A 1 84 ? 13.168 -4.564 -7.893 1.00 98.56 84 TRP A N 1
ATOM 706 C CA . TRP A 1 84 ? 13.541 -5.908 -8.295 1.00 98.56 84 TRP A CA 1
ATOM 707 C C . TRP A 1 84 ? 12.315 -6.668 -8.779 1.00 98.56 84 TRP A C 1
ATOM 709 O O . TRP A 1 84 ? 11.210 -6.537 -8.243 1.00 98.56 84 TRP A O 1
ATOM 719 N N . PHE A 1 85 ? 12.538 -7.469 -9.811 1.00 97.88 85 PHE A N 1
ATOM 720 C CA . PHE A 1 85 ? 11.518 -8.284 -10.440 1.00 97.88 85 PHE A CA 1
ATOM 721 C C . PHE A 1 85 ? 12.075 -9.678 -10.684 1.00 97.88 85 PHE A C 1
ATOM 723 O O . PHE A 1 85 ? 13.247 -9.827 -11.025 1.00 97.88 85 PHE A O 1
ATOM 730 N N . LYS A 1 86 ? 11.210 -10.684 -10.566 1.00 94.31 86 LYS A N 1
ATOM 731 C CA . LYS A 1 86 ? 11.495 -12.069 -10.938 1.00 94.31 86 LYS A CA 1
ATOM 732 C C . LYS A 1 86 ? 10.400 -12.532 -11.878 1.00 94.31 86 LYS A C 1
ATOM 734 O O . LYS A 1 86 ? 9.234 -12.562 -11.494 1.00 94.31 86 LYS A O 1
ATOM 739 N N . ASN A 1 87 ? 10.750 -12.871 -13.117 1.00 92.06 87 ASN A N 1
ATOM 740 C CA . ASN A 1 87 ? 9.786 -13.317 -14.133 1.00 92.06 87 ASN A CA 1
ATOM 741 C C . ASN A 1 87 ? 8.605 -12.349 -14.360 1.00 92.06 87 ASN A C 1
ATOM 743 O O . ASN A 1 87 ? 7.486 -12.789 -14.629 1.00 92.06 87 ASN A O 1
ATOM 747 N N . GLY A 1 88 ? 8.849 -11.039 -14.279 1.00 95.38 88 GLY A N 1
ATOM 748 C CA . GLY A 1 88 ? 7.838 -10.009 -14.520 1.00 95.38 88 GLY A CA 1
ATOM 749 C C . GLY A 1 88 ? 7.000 -9.601 -13.306 1.00 95.38 88 GLY A C 1
ATOM 750 O O . GLY A 1 88 ? 6.199 -8.681 -13.433 1.00 95.38 88 GLY A O 1
ATOM 751 N N . VAL A 1 89 ? 7.184 -10.227 -12.138 1.00 97.00 89 VAL A N 1
ATOM 752 C CA . VAL A 1 89 ? 6.507 -9.824 -10.892 1.00 97.00 89 VAL A CA 1
ATOM 753 C C . VAL A 1 89 ? 7.492 -9.208 -9.905 1.00 97.00 89 VAL A C 1
ATOM 755 O O . VAL A 1 89 ? 8.639 -9.648 -9.822 1.00 97.00 89 VAL A O 1
ATOM 758 N N . THR A 1 90 ? 7.055 -8.199 -9.148 1.00 97.50 90 THR A N 1
ATOM 759 C CA . THR A 1 90 ? 7.876 -7.570 -8.103 1.00 97.50 90 THR A CA 1
ATOM 760 C C . THR A 1 90 ? 8.245 -8.607 -7.050 1.00 97.50 90 THR A C 1
ATOM 762 O O . THR A 1 90 ? 7.373 -9.183 -6.395 1.00 97.50 90 THR A O 1
ATOM 765 N N . HIS A 1 91 ? 9.536 -8.873 -6.906 1.00 95.44 91 HIS A N 1
ATOM 766 C CA . HIS A 1 91 ? 10.049 -9.865 -5.975 1.00 95.44 91 HIS A CA 1
ATOM 767 C C . HIS A 1 91 ? 11.561 -9.725 -5.853 1.00 95.44 91 HIS A C 1
ATOM 769 O O . HIS A 1 91 ? 12.231 -9.341 -6.813 1.00 95.44 91 HIS A O 1
ATOM 775 N N . ARG A 1 92 ? 12.093 -10.090 -4.688 1.00 97.00 92 ARG A N 1
ATOM 776 C CA . ARG A 1 92 ? 13.527 -10.198 -4.454 1.00 97.00 92 ARG A CA 1
ATOM 777 C C . ARG A 1 92 ? 13.800 -11.341 -3.487 1.00 97.00 92 ARG A C 1
ATOM 779 O O . ARG A 1 92 ? 13.114 -11.469 -2.473 1.00 97.00 92 ARG A O 1
ATOM 786 N N . ASP A 1 93 ? 14.780 -12.168 -3.826 1.00 94.06 93 ASP A N 1
ATOM 787 C CA . ASP A 1 93 ? 15.160 -13.323 -3.017 1.00 94.06 93 ASP A CA 1
ATOM 788 C C . ASP A 1 93 ? 15.874 -12.885 -1.713 1.00 94.06 93 ASP A C 1
ATOM 790 O O . ASP A 1 93 ? 16.124 -11.700 -1.467 1.00 94.06 93 ASP A O 1
ATOM 794 N N . TYR A 1 94 ? 16.176 -13.850 -0.839 1.00 92.38 94 TYR A N 1
ATOM 795 C CA . TYR A 1 94 ? 16.944 -13.653 0.404 1.00 92.38 94 TYR A CA 1
ATOM 796 C C . TYR A 1 94 ? 16.319 -12.694 1.437 1.00 92.38 94 TYR A C 1
ATOM 798 O O . TYR A 1 94 ? 17.001 -12.182 2.323 1.00 92.38 94 TYR A O 1
ATOM 806 N N . GLY A 1 95 ? 15.006 -12.453 1.364 1.00 93.12 95 GLY A N 1
ATOM 807 C CA . GLY A 1 95 ? 14.297 -11.604 2.330 1.00 93.12 95 GLY A CA 1
ATOM 808 C C . GLY A 1 95 ? 14.681 -10.120 2.256 1.00 93.12 95 GLY A C 1
ATOM 809 O O . GLY A 1 95 ? 14.470 -9.372 3.220 1.00 93.12 95 GLY A O 1
ATOM 810 N N . LEU A 1 96 ? 15.237 -9.693 1.122 1.00 96.81 96 LEU A N 1
ATOM 811 C CA . LEU A 1 96 ? 15.601 -8.312 0.828 1.00 96.81 96 LEU A CA 1
ATOM 812 C C . LEU A 1 96 ? 14.392 -7.523 0.289 1.00 96.81 96 LEU A C 1
ATOM 814 O O . LEU A 1 96 ? 13.460 -8.115 -0.258 1.00 96.81 96 LEU A O 1
ATOM 818 N N . PRO A 1 97 ? 14.362 -6.188 0.450 1.00 98.06 97 PRO A N 1
ATOM 819 C CA . PRO A 1 97 ? 13.273 -5.373 -0.076 1.00 98.06 97 PRO A CA 1
ATOM 820 C C . PRO A 1 97 ? 13.289 -5.384 -1.607 1.00 98.06 97 PRO A C 1
ATOM 822 O O . PRO A 1 97 ? 14.329 -5.171 -2.238 1.00 98.06 97 PRO A O 1
ATOM 825 N N . ALA A 1 98 ? 12.117 -5.615 -2.194 1.00 98.31 98 ALA A N 1
ATOM 826 C CA . ALA A 1 98 ? 11.922 -5.639 -3.639 1.00 98.31 98 ALA A CA 1
ATOM 827 C C . ALA A 1 98 ? 11.674 -4.241 -4.222 1.00 98.31 98 ALA A C 1
ATOM 829 O O . ALA A 1 98 ? 11.819 -4.057 -5.426 1.00 98.31 98 ALA A O 1
ATOM 830 N N . VAL A 1 99 ? 11.341 -3.253 -3.386 1.00 98.50 99 VAL A N 1
ATOM 831 C CA . VAL A 1 99 ? 11.295 -1.833 -3.755 1.00 98.50 99 VAL A CA 1
ATOM 832 C C . VAL A 1 99 ? 12.045 -1.035 -2.698 1.00 98.50 99 VAL A C 1
ATOM 834 O O . VAL A 1 99 ? 11.797 -1.198 -1.503 1.00 98.50 99 VAL A O 1
ATOM 837 N N . ILE A 1 100 ? 12.951 -0.174 -3.142 1.00 98.56 100 ILE A N 1
ATOM 838 C CA . ILE A 1 100 ? 13.724 0.737 -2.300 1.00 98.56 100 ILE A CA 1
ATOM 839 C C . ILE A 1 100 ? 13.594 2.136 -2.891 1.00 98.56 100 ILE A C 1
ATOM 841 O O . ILE A 1 100 ? 13.921 2.326 -4.063 1.00 98.56 100 ILE A O 1
ATOM 845 N N . SER A 1 101 ? 13.165 3.098 -2.080 1.00 97.38 101 SER A N 1
ATOM 846 C CA . SER A 1 101 ? 13.226 4.531 -2.380 1.00 97.38 101 SER A CA 1
ATOM 847 C C . SER A 1 101 ? 13.871 5.314 -1.237 1.00 97.38 101 SER A C 1
ATOM 849 O O . SER A 1 101 ? 14.198 4.731 -0.201 1.00 97.38 101 SER A O 1
ATOM 851 N N . SER A 1 102 ? 14.048 6.630 -1.392 1.00 95.75 102 SER A N 1
ATOM 852 C CA . SER A 1 102 ? 14.501 7.500 -0.289 1.00 95.75 102 SER A CA 1
ATOM 853 C C . SER A 1 102 ? 13.562 7.509 0.923 1.00 95.75 102 SER A C 1
ATOM 855 O O . SER A 1 102 ? 13.993 7.793 2.045 1.00 95.75 102 SER A O 1
ATOM 857 N N . GLU A 1 103 ? 12.286 7.187 0.709 1.00 94.75 103 GLU A N 1
ATOM 858 C CA . GLU A 1 103 ? 11.251 7.247 1.739 1.00 94.75 103 GLU A CA 1
ATOM 859 C C . GLU A 1 103 ? 10.879 5.876 2.304 1.00 94.75 103 GLU A C 1
ATOM 861 O O . GLU A 1 103 ? 10.431 5.801 3.448 1.00 94.75 103 GLU A O 1
ATOM 866 N N . SER A 1 104 ? 11.045 4.785 1.546 1.00 96.75 104 SER A N 1
ATOM 867 C CA . SER A 1 104 ? 10.525 3.479 1.963 1.00 96.75 104 SER A CA 1
ATOM 868 C C . SER A 1 104 ? 11.319 2.274 1.470 1.00 96.75 104 SER A C 1
ATOM 870 O O . SER A 1 104 ? 11.940 2.284 0.408 1.00 96.75 104 SER A O 1
ATOM 872 N N . LEU A 1 105 ? 11.216 1.197 2.242 1.00 98.44 105 LEU A N 1
ATOM 873 C CA . LEU A 1 105 ? 11.609 -0.156 1.883 1.00 98.44 105 LEU A CA 1
ATOM 874 C C . LEU A 1 105 ? 10.352 -1.026 1.872 1.00 98.44 105 LEU A C 1
ATOM 876 O O . LEU A 1 105 ? 9.661 -1.112 2.889 1.00 98.44 105 LEU A O 1
ATOM 880 N N . ASN A 1 106 ? 10.078 -1.694 0.751 1.00 98.31 106 ASN A N 1
ATOM 881 C CA . ASN A 1 106 ? 8.900 -2.547 0.597 1.00 98.31 106 ASN A CA 1
ATOM 882 C C . ASN A 1 106 ? 9.305 -3.959 0.171 1.00 98.31 106 ASN A C 1
ATOM 884 O O . ASN A 1 106 ? 10.116 -4.154 -0.741 1.00 98.31 106 ASN A O 1
ATOM 888 N N . TRP A 1 107 ? 8.708 -4.955 0.815 1.00 98.50 107 TRP A N 1
ATOM 889 C CA . TRP A 1 107 ? 8.938 -6.372 0.560 1.00 98.50 107 TRP A CA 1
ATOM 890 C C . TRP A 1 107 ? 7.752 -6.978 -0.179 1.00 98.50 107 TRP A C 1
ATOM 892 O O . TRP A 1 107 ? 6.600 -6.765 0.193 1.00 98.50 107 TRP A O 1
ATOM 902 N N . PHE A 1 108 ? 8.058 -7.748 -1.221 1.00 97.62 108 PHE A N 1
ATOM 903 C CA . PHE A 1 108 ? 7.059 -8.410 -2.046 1.00 97.62 108 PHE A CA 1
ATOM 904 C C . PHE A 1 108 ? 7.408 -9.880 -2.259 1.00 97.62 108 PHE A C 1
ATOM 906 O O . PHE A 1 108 ? 8.545 -10.235 -2.589 1.00 97.62 108 PHE A O 1
ATOM 913 N N . GLU A 1 109 ? 6.397 -10.733 -2.160 1.00 94.62 109 GLU A N 1
ATOM 914 C CA . GLU A 1 109 ? 6.474 -12.143 -2.502 1.00 94.62 109 GLU A CA 1
ATOM 915 C C . GLU A 1 109 ? 5.529 -12.434 -3.666 1.00 94.62 109 GLU A C 1
ATOM 917 O O . GLU A 1 109 ? 4.323 -12.226 -3.561 1.00 94.62 109 GLU A O 1
ATOM 922 N N . LYS A 1 110 ? 6.082 -12.894 -4.797 1.00 93.88 110 LYS A N 1
ATOM 923 C CA . LYS A 1 110 ? 5.310 -13.198 -6.017 1.00 93.88 110 LYS A CA 1
ATOM 924 C C . LYS A 1 110 ? 4.391 -12.041 -6.456 1.00 93.88 110 LYS A C 1
ATOM 926 O O . LYS A 1 110 ? 3.275 -12.269 -6.910 1.00 93.88 110 LYS A O 1
ATOM 931 N N . GLY A 1 111 ? 4.866 -10.801 -6.326 1.00 94.75 111 GLY A N 1
ATOM 932 C CA . GLY A 1 111 ? 4.119 -9.595 -6.688 1.00 94.75 111 GLY A CA 1
ATOM 933 C C . GLY A 1 111 ? 3.177 -9.055 -5.610 1.00 94.75 111 GLY A C 1
ATOM 934 O O . GLY A 1 111 ? 2.645 -7.969 -5.807 1.00 94.75 111 GLY A O 1
ATOM 935 N N . GLN A 1 112 ? 3.010 -9.749 -4.481 1.00 96.88 112 GLN A N 1
ATOM 936 C CA . GLN A 1 112 ? 2.122 -9.334 -3.391 1.00 96.88 112 GLN A CA 1
ATOM 937 C C . GLN A 1 112 ? 2.916 -8.757 -2.224 1.00 96.88 112 GLN A C 1
ATOM 939 O O . GLN A 1 112 ? 3.971 -9.291 -1.874 1.00 96.88 112 GLN A O 1
ATOM 944 N N . LEU A 1 113 ? 2.412 -7.699 -1.592 1.00 95.94 113 LEU A N 1
ATOM 945 C CA . LEU A 1 113 ? 3.011 -7.106 -0.403 1.00 95.94 113 LEU A CA 1
ATOM 946 C C . LEU A 1 113 ? 3.010 -8.136 0.731 1.00 95.94 113 LEU A C 1
ATOM 948 O O . LEU A 1 113 ? 1.959 -8.505 1.267 1.00 95.94 113 LEU A O 1
ATOM 952 N N . HIS A 1 114 ? 4.201 -8.626 1.062 1.00 93.12 114 HIS A N 1
ATOM 953 C CA . HIS A 1 114 ? 4.396 -9.704 2.019 1.00 93.12 114 HIS A CA 1
ATOM 954 C C . HIS A 1 114 ? 5.875 -9.814 2.395 1.00 93.12 114 HIS A C 1
ATOM 956 O O . HIS A 1 114 ? 6.763 -9.694 1.548 1.00 93.12 114 HIS A O 1
ATOM 962 N N . ARG A 1 115 ? 6.141 -10.088 3.673 1.00 96.31 115 ARG A N 1
ATOM 963 C CA . ARG A 1 115 ? 7.469 -10.425 4.173 1.00 96.31 115 ARG A CA 1
ATOM 964 C C . ARG A 1 115 ? 7.401 -11.617 5.118 1.00 96.31 115 ARG A C 1
ATOM 966 O O . ARG A 1 115 ? 6.608 -11.618 6.050 1.00 96.31 115 ARG A O 1
ATOM 973 N N . MET A 1 116 ? 8.272 -12.596 4.888 1.00 92.44 116 MET A N 1
ATOM 974 C CA . MET A 1 116 ? 8.393 -13.777 5.741 1.00 92.44 116 MET A CA 1
ATOM 975 C C . MET A 1 116 ? 8.809 -13.433 7.176 1.00 92.44 116 MET A C 1
ATOM 977 O O . MET A 1 116 ? 9.719 -12.627 7.408 1.00 92.44 116 MET A O 1
ATOM 981 N N . GLY A 1 117 ? 8.172 -14.122 8.126 1.00 92.44 117 GLY A N 1
ATOM 982 C CA . GLY A 1 117 ? 8.365 -13.949 9.566 1.00 92.44 117 GLY A CA 1
ATOM 983 C C . GLY A 1 117 ? 7.631 -12.736 10.144 1.00 92.44 117 GLY A C 1
ATOM 984 O O . GLY A 1 117 ? 6.934 -12.010 9.443 1.00 92.44 117 GLY A O 1
ATOM 985 N N . ASP A 1 118 ? 7.808 -12.488 11.444 1.00 95.62 118 ASP A N 1
ATOM 986 C CA . ASP A 1 118 ? 7.234 -11.319 12.133 1.00 95.62 118 ASP A CA 1
ATOM 987 C C . ASP A 1 118 ? 8.041 -10.040 11.836 1.00 95.62 118 ASP A C 1
ATOM 989 O O . ASP A 1 118 ? 8.602 -9.395 12.723 1.00 95.62 118 ASP A O 1
ATOM 993 N N . LYS A 1 119 ? 8.145 -9.687 10.552 1.00 96.94 119 LYS A N 1
ATOM 994 C CA . LYS A 1 119 ? 8.863 -8.507 10.062 1.00 96.94 119 LYS A CA 1
ATOM 995 C C . LYS A 1 119 ? 7.928 -7.646 9.209 1.00 96.94 119 LYS A C 1
ATOM 997 O O . LYS A 1 119 ? 7.132 -8.188 8.447 1.00 96.94 119 LYS A O 1
ATOM 1002 N N . PRO A 1 120 ? 8.043 -6.313 9.280 1.00 97.69 120 PRO A N 1
ATOM 1003 C CA . PRO A 1 120 ? 7.185 -5.428 8.506 1.00 97.69 120 PRO A CA 1
ATOM 1004 C C . PRO A 1 120 ? 7.488 -5.551 7.007 1.00 97.69 120 PRO A C 1
ATOM 1006 O O . PRO A 1 120 ? 8.655 -5.579 6.600 1.00 97.69 120 PRO A O 1
ATOM 1009 N N . ALA A 1 121 ? 6.428 -5.615 6.204 1.00 97.88 121 ALA A N 1
ATOM 1010 C CA . ALA A 1 121 ? 6.459 -5.619 4.746 1.00 97.88 121 ALA A CA 1
ATOM 1011 C C . ALA A 1 121 ? 6.640 -4.214 4.146 1.00 97.88 121 ALA A C 1
ATOM 1013 O O . ALA A 1 121 ? 7.073 -4.107 3.003 1.00 97.88 121 ALA A O 1
ATOM 1014 N N . ILE A 1 122 ? 6.362 -3.152 4.912 1.00 97.88 122 ILE A N 1
ATOM 1015 C CA . ILE A 1 122 ? 6.712 -1.763 4.579 1.00 97.88 122 ILE A CA 1
ATOM 1016 C C . ILE A 1 122 ? 7.436 -1.156 5.772 1.00 97.88 122 ILE A C 1
ATOM 1018 O O . ILE A 1 122 ? 6.953 -1.226 6.904 1.00 97.88 122 ILE A O 1
ATOM 1022 N N . ILE A 1 123 ? 8.570 -0.523 5.503 1.00 97.81 123 ILE A N 1
ATOM 1023 C CA . ILE A 1 123 ? 9.282 0.324 6.454 1.00 97.81 123 ILE A CA 1
ATOM 1024 C C . ILE A 1 123 ? 9.462 1.684 5.794 1.00 97.81 123 ILE A C 1
ATOM 1026 O O . ILE A 1 123 ? 10.078 1.771 4.736 1.00 97.81 123 ILE A O 1
ATOM 1030 N N . ASN A 1 124 ? 8.960 2.743 6.416 1.00 94.31 124 ASN A N 1
ATOM 1031 C CA . ASN A 1 124 ? 9.309 4.118 6.067 1.00 94.31 124 ASN A CA 1
ATOM 1032 C C . ASN A 1 124 ? 9.706 4.887 7.338 1.00 94.31 124 ASN A C 1
ATOM 1034 O O . ASN A 1 124 ? 9.747 4.311 8.425 1.00 94.31 124 ASN A O 1
ATOM 1038 N N . ARG A 1 125 ? 10.008 6.186 7.225 1.00 90.69 125 ARG A N 1
ATOM 1039 C CA . ARG A 1 125 ? 10.490 6.997 8.363 1.00 90.69 125 ARG A CA 1
ATOM 1040 C C . ARG A 1 125 ? 9.550 7.025 9.576 1.00 90.69 125 ARG A C 1
ATOM 1042 O O . ARG A 1 125 ? 10.024 7.229 10.689 1.00 90.69 125 ARG A O 1
ATOM 1049 N N . LYS A 1 126 ? 8.240 6.869 9.373 1.00 89.38 126 LYS A N 1
ATOM 1050 C CA . LYS A 1 126 ? 7.223 6.973 10.436 1.00 89.38 126 LYS A CA 1
ATOM 1051 C C . LYS A 1 126 ? 6.532 5.648 10.736 1.00 89.38 126 LYS A C 1
ATOM 1053 O O . LYS A 1 126 ? 6.098 5.442 11.869 1.00 89.38 126 LYS A O 1
ATOM 1058 N N . ASN A 1 127 ? 6.451 4.771 9.736 1.00 91.31 127 ASN A N 1
ATOM 1059 C CA . ASN A 1 127 ? 5.519 3.657 9.715 1.00 91.31 127 ASN A CA 1
ATOM 1060 C C . ASN A 1 127 ? 6.239 2.322 9.550 1.00 91.31 127 ASN A C 1
ATOM 1062 O O . ASN A 1 127 ? 7.073 2.142 8.658 1.00 91.31 127 ASN A O 1
ATOM 1066 N N . LEU A 1 128 ? 5.820 1.360 10.365 1.00 97.69 128 LEU A N 1
ATOM 1067 C CA . LEU A 1 128 ? 6.077 -0.060 10.165 1.00 97.69 128 LEU A CA 1
ATOM 1068 C C . LEU A 1 128 ? 4.742 -0.738 9.858 1.00 97.69 128 LEU A C 1
ATOM 1070 O O . LEU A 1 128 ? 3.815 -0.650 10.665 1.00 97.69 128 LEU A O 1
ATOM 1074 N N . VAL A 1 129 ? 4.643 -1.408 8.709 1.00 97.75 129 VAL A N 1
ATOM 1075 C CA . VAL A 1 129 ? 3.417 -2.104 8.291 1.00 97.75 129 VAL A CA 1
ATOM 1076 C C . VAL A 1 129 ? 3.707 -3.572 8.040 1.00 97.75 129 VAL A C 1
ATOM 1078 O O . VAL A 1 129 ? 4.602 -3.912 7.270 1.00 97.75 129 VAL A O 1
ATOM 1081 N N . TRP A 1 130 ? 2.920 -4.444 8.657 1.00 98.25 130 TRP A N 1
ATOM 1082 C CA . TRP A 1 130 ? 2.886 -5.876 8.403 1.00 98.25 130 TRP A CA 1
ATOM 1083 C C . TRP A 1 130 ? 1.715 -6.188 7.479 1.00 98.25 130 TRP A C 1
ATOM 1085 O O . TRP A 1 130 ? 0.592 -5.717 7.678 1.00 98.25 130 TRP A O 1
ATOM 1095 N N . ALA A 1 131 ? 1.992 -6.986 6.458 1.00 96.56 131 ALA A N 1
ATOM 1096 C CA . ALA A 1 131 ? 1.002 -7.399 5.487 1.00 96.56 131 ALA A CA 1
ATOM 1097 C C . ALA A 1 131 ? 1.262 -8.834 5.043 1.00 96.56 131 ALA A C 1
ATOM 1099 O O . ALA A 1 131 ? 2.408 -9.291 4.988 1.00 96.56 131 ALA A O 1
ATOM 1100 N N . PHE A 1 132 ? 0.178 -9.518 4.706 1.00 95.81 132 PHE A N 1
ATOM 1101 C CA . PHE A 1 132 ? 0.178 -10.848 4.130 1.00 95.81 132 PHE A CA 1
ATOM 1102 C C . PHE A 1 132 ? -0.713 -10.822 2.895 1.00 95.81 132 PHE A C 1
ATOM 1104 O O . PHE A 1 132 ? -1.903 -10.527 3.007 1.00 95.81 132 PHE A O 1
ATOM 1111 N N . LYS A 1 133 ? -0.137 -11.122 1.725 1.00 94.06 133 LYS A N 1
ATOM 1112 C CA . LYS A 1 133 ? -0.849 -11.137 0.437 1.00 94.06 133 LYS A CA 1
ATOM 1113 C C . LYS A 1 133 ? -1.699 -9.877 0.218 1.00 94.06 133 LYS A C 1
ATOM 1115 O O . LYS A 1 133 ? -2.911 -9.964 0.043 1.00 94.06 133 LYS A O 1
ATOM 1120 N N . ASP A 1 134 ? -1.055 -8.711 0.296 1.00 94.06 134 ASP A N 1
ATOM 1121 C CA . ASP A 1 134 ? -1.668 -7.385 0.088 1.00 94.06 134 ASP A CA 1
ATOM 1122 C C . ASP A 1 134 ? -2.667 -6.928 1.167 1.00 94.06 134 ASP A C 1
ATOM 1124 O O . ASP A 1 134 ? -3.181 -5.812 1.106 1.00 94.06 134 ASP A O 1
ATOM 1128 N N . GLN A 1 135 ? -2.910 -7.735 2.202 1.00 93.88 135 GLN A N 1
ATOM 1129 C CA . GLN A 1 135 ? -3.792 -7.380 3.310 1.00 93.88 135 GLN A CA 1
ATOM 1130 C C . GLN A 1 135 ? -2.992 -7.050 4.567 1.00 93.88 135 GLN A C 1
ATOM 1132 O O . GLN A 1 135 ? -2.105 -7.808 4.959 1.00 93.88 135 GLN A O 1
ATOM 1137 N N . PHE A 1 136 ? -3.339 -5.957 5.254 1.00 93.75 136 PHE A N 1
ATOM 1138 C CA . PHE A 1 136 ? -2.762 -5.657 6.567 1.00 93.75 136 PHE A CA 1
ATOM 1139 C C . PHE A 1 136 ? -3.102 -6.778 7.542 1.00 93.75 136 PHE A C 1
ATOM 1141 O O . PHE A 1 136 ? -4.270 -7.107 7.765 1.00 93.75 136 PHE A O 1
ATOM 1148 N N . HIS A 1 137 ? -2.069 -7.403 8.087 1.00 91.06 137 HIS A N 1
ATOM 1149 C CA . HIS A 1 137 ? -2.217 -8.561 8.948 1.00 91.06 137 HIS A CA 1
ATOM 1150 C C . HIS A 1 137 ? -0.949 -8.747 9.769 1.00 91.06 137 HIS A C 1
ATOM 1152 O O . HIS A 1 137 ? 0.163 -8.649 9.247 1.00 91.06 137 HIS A O 1
ATOM 1158 N N . ARG A 1 138 ? -1.131 -9.065 11.051 1.00 95.94 138 ARG A N 1
ATOM 1159 C CA . ARG A 1 138 ? -0.059 -9.523 11.928 1.00 95.94 138 ARG A CA 1
ATOM 1160 C C . ARG A 1 138 ? -0.629 -10.459 12.989 1.00 95.94 138 ARG A C 1
ATOM 1162 O O . ARG A 1 138 ? -1.599 -10.111 13.656 1.00 95.94 138 ARG A O 1
ATOM 1169 N N . GLY A 1 139 ? -0.030 -11.639 13.129 1.00 89.94 139 GLY A N 1
ATOM 1170 C CA . GLY A 1 139 ? -0.445 -12.644 14.108 1.00 89.94 139 GLY A CA 1
ATOM 1171 C C . GLY A 1 139 ? -0.226 -12.220 15.566 1.00 89.94 139 GLY A C 1
ATOM 1172 O O . GLY A 1 139 ? 0.271 -11.132 15.863 1.00 89.94 139 GLY A O 1
ATOM 1173 N N . ASP A 1 140 ? -0.590 -13.112 16.487 1.00 88.69 140 ASP A N 1
ATOM 1174 C CA . ASP A 1 140 ? -0.365 -12.981 17.936 1.00 88.69 140 ASP A CA 1
ATOM 1175 C C . ASP A 1 140 ? -0.950 -11.716 18.571 1.00 88.69 140 ASP A C 1
ATOM 1177 O O . ASP A 1 140 ? -0.410 -11.192 19.547 1.00 88.69 140 ASP A O 1
ATOM 1181 N N . ASN A 1 141 ? -2.047 -11.192 18.021 1.00 84.25 141 ASN A N 1
ATOM 1182 C CA . ASN A 1 141 ? -2.671 -9.972 18.525 1.00 84.25 141 ASN A CA 1
ATOM 1183 C C . ASN A 1 141 ? -1.740 -8.740 18.516 1.00 84.25 141 ASN A C 1
ATOM 1185 O O . ASN A 1 141 ? -1.937 -7.796 19.284 1.00 84.25 141 ASN A O 1
ATOM 1189 N N . LYS A 1 142 ? -0.728 -8.732 17.641 1.00 91.94 142 LYS A N 1
ATOM 1190 C CA . LYS A 1 142 ? 0.228 -7.629 17.490 1.00 91.94 142 LYS A CA 1
ATOM 1191 C C . LYS A 1 142 ? -0.300 -6.569 16.511 1.00 91.94 142 LYS A C 1
ATOM 1193 O O . LYS A 1 142 ? -1.086 -6.882 15.618 1.00 91.94 142 LYS A O 1
ATOM 1198 N N . PRO A 1 143 ? 0.137 -5.304 16.632 1.00 92.81 143 PRO A N 1
ATOM 1199 C CA . PRO A 1 143 ? -0.282 -4.260 15.705 1.00 92.81 143 PRO A CA 1
ATOM 1200 C C . PRO A 1 143 ? 0.331 -4.489 14.323 1.00 92.81 143 PRO A C 1
ATOM 1202 O O . PRO A 1 143 ? 1.549 -4.655 14.200 1.00 92.81 143 PRO A O 1
ATOM 1205 N N . ALA A 1 144 ? -0.516 -4.475 13.297 1.00 95.00 144 ALA A N 1
ATOM 1206 C CA . ALA A 1 144 ? -0.105 -4.581 11.904 1.00 95.00 144 ALA A CA 1
ATOM 1207 C C . ALA A 1 144 ? 0.340 -3.233 11.324 1.00 95.00 144 ALA A C 1
ATOM 1209 O O . ALA A 1 144 ? 1.047 -3.220 10.325 1.00 95.00 144 ALA A O 1
ATOM 1210 N N . VAL A 1 145 ? -0.020 -2.112 11.955 1.00 94.56 145 VAL A N 1
ATOM 1211 C CA . VAL A 1 145 ? 0.509 -0.781 11.627 1.00 94.56 145 VAL A CA 1
ATOM 1212 C C . VAL A 1 145 ? 1.004 -0.120 12.907 1.00 94.56 145 VAL A C 1
ATOM 1214 O O . VAL A 1 145 ? 0.296 -0.089 13.917 1.00 94.56 145 VAL A O 1
ATOM 1217 N N . ILE A 1 146 ? 2.225 0.403 12.866 1.00 93.62 146 ILE A N 1
ATOM 1218 C CA . ILE A 1 146 ? 2.805 1.228 13.925 1.00 93.62 146 ILE A CA 1
ATOM 1219 C C . ILE A 1 146 ? 3.241 2.545 13.294 1.00 93.62 146 ILE A C 1
ATOM 1221 O O . ILE A 1 146 ? 4.126 2.528 12.445 1.00 93.62 146 ILE A O 1
ATOM 1225 N N . GLU A 1 147 ? 2.649 3.657 13.730 1.00 89.00 147 GLU A N 1
ATOM 1226 C CA . GLU A 1 147 ? 3.022 5.023 13.339 1.00 89.00 147 GLU A CA 1
ATOM 1227 C C . GLU A 1 147 ? 3.354 5.831 14.599 1.00 89.00 147 GLU A C 1
ATOM 1229 O O . GLU A 1 147 ? 2.476 6.303 15.328 1.00 89.00 147 GLU A O 1
ATOM 1234 N N . GLY A 1 148 ? 4.645 5.936 14.921 1.00 86.50 148 GLY A N 1
ATOM 1235 C CA . GLY A 1 148 ? 5.094 6.520 16.187 1.00 86.50 148 GLY A CA 1
ATOM 1236 C C . GLY A 1 148 ? 4.475 5.819 17.407 1.00 86.50 148 GLY A C 1
ATOM 1237 O O . GLY A 1 148 ? 4.824 4.684 17.729 1.00 86.50 148 GLY A O 1
ATOM 1238 N N . LYS A 1 149 ? 3.558 6.503 18.110 1.00 83.75 149 LYS A N 1
ATOM 1239 C CA . LYS A 1 149 ? 2.821 5.950 19.268 1.00 83.75 149 LYS A CA 1
ATOM 1240 C C . LYS A 1 149 ? 1.510 5.255 18.882 1.00 83.75 149 LYS A C 1
ATOM 1242 O O . LYS A 1 149 ? 0.948 4.529 19.703 1.00 83.75 149 LYS A O 1
ATOM 1247 N N . ILE A 1 150 ? 1.019 5.478 17.666 1.00 81.06 150 ILE A N 1
ATOM 1248 C CA . ILE A 1 150 ? -0.239 4.917 17.176 1.00 81.06 150 ILE A CA 1
ATOM 1249 C C . ILE A 1 150 ? -0.006 3.454 16.803 1.00 81.06 150 ILE A C 1
ATOM 1251 O O . ILE A 1 150 ? 0.948 3.115 16.104 1.00 81.06 150 ILE A O 1
ATOM 1255 N N . LYS A 1 151 ? -0.888 2.579 17.292 1.00 89.44 151 LYS A N 1
ATOM 1256 C CA . LYS A 1 151 ? -0.877 1.139 17.025 1.00 89.44 151 LYS A CA 1
ATOM 1257 C C . LYS A 1 151 ? -2.232 0.732 16.478 1.00 89.44 151 LYS A C 1
ATOM 1259 O O . LYS A 1 151 ? -3.249 0.929 17.144 1.00 89.44 151 LYS A O 1
ATOM 1264 N N . GLU A 1 152 ? -2.240 0.133 15.299 1.00 87.75 152 GLU A N 1
ATOM 1265 C CA . GLU A 1 152 ? -3.459 -0.361 14.671 1.00 87.75 152 GLU A CA 1
ATOM 1266 C C . GLU A 1 152 ? -3.359 -1.860 14.423 1.00 87.75 152 GLU A C 1
ATOM 1268 O O . GLU A 1 152 ? -2.324 -2.385 14.008 1.00 87.75 152 GLU A O 1
ATOM 1273 N N . TYR A 1 153 ? -4.455 -2.555 14.698 1.00 88.75 153 TYR A N 1
ATOM 1274 C CA . TYR A 1 153 ? -4.517 -4.005 14.683 1.00 88.75 153 TYR A CA 1
ATOM 1275 C C . TYR A 1 153 ? -5.406 -4.448 13.535 1.00 88.75 153 TYR A C 1
ATOM 1277 O O . TYR A 1 153 ? -6.512 -3.931 13.370 1.00 88.75 153 TYR A O 1
ATOM 1285 N N . PHE A 1 154 ? -4.903 -5.385 12.737 1.00 90.12 154 PHE A N 1
ATOM 1286 C CA . PHE A 1 154 ? -5.601 -5.894 11.568 1.00 90.12 154 PHE A CA 1
ATOM 1287 C C . PHE A 1 154 ? -5.453 -7.405 11.471 1.00 90.12 154 PHE A C 1
ATOM 1289 O O . PHE A 1 154 ? -4.370 -7.948 11.690 1.00 90.12 154 PHE A O 1
ATOM 1296 N N . ASN A 1 155 ? -6.543 -8.067 11.102 1.00 89.38 155 ASN A N 1
ATOM 1297 C CA . ASN A 1 155 ? -6.573 -9.476 10.766 1.00 89.38 155 ASN A CA 1
ATOM 1298 C C . ASN A 1 155 ? -7.075 -9.625 9.326 1.00 89.38 155 ASN A C 1
ATOM 1300 O O . ASN A 1 155 ? -8.262 -9.433 9.074 1.00 89.38 155 ASN A O 1
ATOM 1304 N N . PHE A 1 156 ? -6.174 -9.915 8.381 1.00 89.94 156 PHE A N 1
ATOM 1305 C CA . PHE A 1 156 ? -6.512 -10.090 6.959 1.00 89.94 156 PHE A CA 1
ATOM 1306 C C . PHE A 1 156 ? -7.329 -8.907 6.406 1.00 89.94 156 PHE A C 1
ATOM 1308 O O . PHE A 1 156 ? -8.403 -9.055 5.829 1.00 89.94 156 PHE A O 1
ATOM 1315 N N . GLY A 1 157 ? -6.834 -7.691 6.658 1.00 85.38 157 GLY A N 1
ATOM 1316 C CA . GLY A 1 157 ? -7.443 -6.434 6.217 1.00 85.38 157 GLY A CA 1
ATOM 1317 C C . GLY A 1 157 ? -8.576 -5.916 7.108 1.00 85.38 157 GLY A C 1
ATOM 1318 O O . GLY A 1 157 ? -8.946 -4.748 6.996 1.00 85.38 157 GLY A O 1
ATOM 1319 N N . LYS A 1 158 ? -9.095 -6.724 8.039 1.00 86.50 158 LYS A N 1
ATOM 1320 C CA . LYS A 1 158 ? -10.132 -6.298 8.985 1.00 86.50 158 LYS A CA 1
ATOM 1321 C C . LYS A 1 158 ? -9.511 -5.675 10.222 1.00 86.50 158 LYS A C 1
ATOM 1323 O O . LYS A 1 158 ? -8.769 -6.336 10.947 1.00 86.50 158 LYS A O 1
ATOM 1328 N N . ARG A 1 159 ? -9.812 -4.402 10.474 1.00 86.44 159 ARG A N 1
ATOM 1329 C CA . ARG A 1 159 ? -9.328 -3.697 11.661 1.00 86.44 159 ARG A CA 1
ATOM 1330 C C . ARG A 1 159 ? -10.047 -4.194 12.910 1.00 86.44 159 ARG A C 1
ATOM 1332 O O . ARG A 1 159 ? -11.242 -4.460 12.865 1.00 86.44 159 ARG A O 1
ATOM 1339 N N . TYR A 1 160 ? -9.350 -4.254 14.035 1.00 82.31 160 TYR A N 1
ATOM 1340 C CA . TYR A 1 160 ? -9.952 -4.608 15.317 1.00 82.31 160 TYR A CA 1
ATOM 1341 C C . TYR A 1 160 ? -9.312 -3.843 16.481 1.00 82.31 160 TYR A C 1
ATOM 1343 O O . TYR A 1 160 ? -8.308 -3.144 16.316 1.00 82.31 160 TYR A O 1
ATOM 1351 N N . TYR A 1 161 ? -9.922 -3.940 17.658 1.00 80.25 161 TYR A N 1
ATOM 1352 C CA . TYR A 1 161 ? -9.395 -3.416 18.916 1.00 80.25 161 TYR A CA 1
ATOM 1353 C C . TYR A 1 161 ? -9.684 -4.383 20.070 1.00 80.25 161 TYR A C 1
ATOM 1355 O O . TYR A 1 161 ? -10.425 -5.356 19.913 1.00 80.25 161 TYR A O 1
ATOM 1363 N N . PHE A 1 162 ? -9.079 -4.126 21.231 1.00 75.44 162 PHE A N 1
ATOM 1364 C CA . PHE A 1 162 ? -9.306 -4.906 22.446 1.00 75.44 162 PHE A CA 1
ATOM 1365 C C . PHE A 1 162 ? -10.068 -4.082 23.472 1.00 75.44 162 PHE A C 1
ATOM 1367 O O . PHE A 1 162 ? -9.784 -2.897 23.643 1.00 75.44 162 PHE A O 1
ATOM 1374 N N . LYS A 1 163 ? -10.952 -4.736 24.223 1.00 71.94 163 LYS A N 1
ATOM 1375 C CA . LYS A 1 163 ? -11.577 -4.162 25.415 1.00 71.94 163 LYS A CA 1
ATOM 1376 C C . LYS A 1 163 ? -11.484 -5.137 26.577 1.00 71.94 163 LYS A C 1
ATOM 1378 O O . LYS A 1 163 ? -11.747 -6.332 26.423 1.00 71.94 163 LYS A O 1
ATOM 1383 N N . THR A 1 164 ? -11.089 -4.618 27.734 1.00 65.94 164 THR A N 1
ATOM 1384 C CA . THR A 1 164 ? -11.109 -5.371 28.989 1.00 65.94 164 THR A CA 1
ATOM 1385 C C . THR A 1 164 ? -12.543 -5.434 29.493 1.00 65.94 164 THR A C 1
ATOM 1387 O O . THR A 1 164 ? -13.215 -4.407 29.597 1.00 65.94 164 THR A O 1
ATOM 1390 N N . VAL A 1 165 ? -13.020 -6.639 29.789 1.00 67.62 165 VAL A N 1
ATOM 1391 C CA . VAL A 1 165 ? -14.338 -6.867 30.381 1.00 67.62 165 VAL A CA 1
ATOM 1392 C C . VAL A 1 165 ? -14.201 -7.712 31.637 1.00 67.62 165 VAL A C 1
ATOM 1394 O O . VAL A 1 165 ? -13.406 -8.653 31.676 1.00 67.62 165 VAL A O 1
ATOM 1397 N N . CYS A 1 166 ? -15.002 -7.391 32.647 1.00 69.88 166 CYS A N 1
ATOM 1398 C CA . CYS A 1 166 ? -15.100 -8.188 33.860 1.00 69.88 166 CYS A CA 1
ATOM 1399 C C . CYS A 1 166 ? -16.149 -9.284 33.660 1.00 69.88 166 CYS A C 1
ATOM 1401 O O . CYS A 1 166 ? -17.261 -9.031 33.192 1.00 69.88 166 CYS A O 1
ATOM 1403 N N . THR A 1 167 ? -15.782 -10.515 33.989 1.00 72.25 167 THR A N 1
ATOM 1404 C CA . THR A 1 167 ? -16.705 -11.655 34.038 1.00 72.25 167 THR A CA 1
ATOM 1405 C C . THR A 1 167 ? -17.575 -11.593 35.296 1.00 72.25 167 THR A C 1
ATOM 1407 O O . THR A 1 167 ? -17.291 -10.827 36.217 1.00 72.25 167 THR A O 1
ATOM 1410 N N . LYS A 1 168 ? -18.635 -12.414 35.347 1.00 75.62 168 LYS A N 1
ATOM 1411 C CA . LYS A 1 168 ? -19.513 -12.517 36.528 1.00 75.62 168 LYS A CA 1
ATOM 1412 C C . LYS A 1 168 ? -18.745 -12.915 37.795 1.00 75.62 168 LYS A C 1
ATOM 1414 O O . LYS A 1 168 ? -19.105 -12.467 38.874 1.00 75.62 168 LYS A O 1
ATOM 1419 N N . ASP A 1 169 ? -17.648 -13.653 37.633 1.00 82.38 169 ASP A N 1
ATOM 1420 C CA . ASP A 1 169 ? -16.791 -14.127 38.724 1.00 82.38 169 ASP A CA 1
ATOM 1421 C C . ASP A 1 169 ? -15.662 -13.131 39.069 1.00 82.38 169 ASP A C 1
A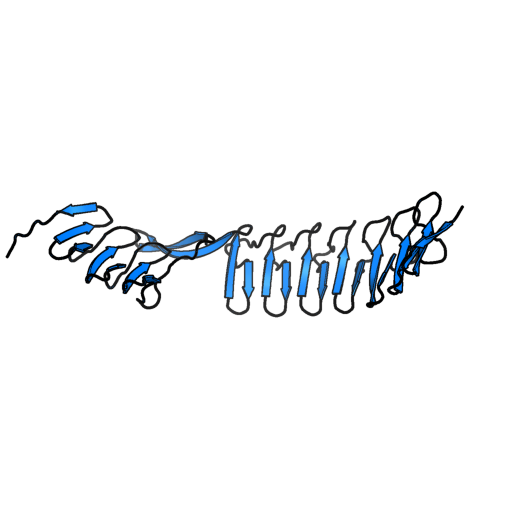TOM 1423 O O . ASP A 1 169 ? -14.707 -13.479 39.758 1.00 82.38 169 ASP A O 1
ATOM 1427 N N . GLY A 1 170 ? -15.707 -11.905 38.532 1.00 77.69 170 GLY A N 1
ATOM 1428 C CA . GLY A 1 170 ? -14.730 -10.848 38.813 1.00 77.69 170 GLY A CA 1
ATOM 1429 C C . GLY A 1 170 ? -13.403 -10.945 38.049 1.00 77.69 170 GLY A C 1
ATOM 1430 O O . GLY A 1 170 ? -12.557 -10.069 38.203 1.00 77.69 170 GLY A O 1
ATOM 1431 N N . LYS A 1 171 ? -13.198 -11.951 37.186 1.00 80.25 171 LYS A N 1
ATOM 1432 C CA . LYS A 1 171 ? -11.990 -12.032 36.338 1.00 80.25 171 LYS A CA 1
ATOM 1433 C C . LYS A 1 171 ? -12.037 -11.012 35.208 1.00 80.25 171 LYS A C 1
ATOM 1435 O O . LYS A 1 171 ? -13.039 -10.941 34.493 1.00 80.25 171 LYS A O 1
ATOM 1440 N N . GLU A 1 172 ? -10.934 -10.306 34.989 1.00 70.62 172 GLU A N 1
ATOM 1441 C CA . GLU A 1 172 ? -10.730 -9.457 33.816 1.00 70.62 172 GLU A CA 1
ATOM 1442 C C . GLU A 1 172 ? -10.244 -10.281 32.620 1.00 70.62 172 GLU A C 1
ATOM 1444 O O . GLU A 1 172 ? -9.273 -11.032 32.713 1.00 70.62 172 GLU A O 1
ATOM 1449 N N . ILE A 1 173 ? -10.901 -10.124 31.471 1.00 70.38 173 ILE A N 1
ATOM 1450 C CA . ILE A 1 173 ? -10.487 -10.739 30.205 1.00 70.38 173 ILE A CA 1
ATOM 1451 C C . ILE A 1 173 ? -10.441 -9.689 29.094 1.00 70.38 173 ILE A C 1
ATOM 1453 O O . ILE A 1 173 ? -11.256 -8.767 29.059 1.00 70.38 173 ILE A O 1
ATOM 1457 N N . ARG A 1 174 ? -9.507 -9.834 28.148 1.00 72.25 174 ARG A N 1
ATOM 1458 C CA . ARG A 1 174 ? -9.457 -9.004 26.934 1.00 72.25 174 ARG A CA 1
ATOM 1459 C C . ARG A 1 174 ? -10.280 -9.660 25.832 1.00 72.25 174 ARG A C 1
ATOM 1461 O O . ARG A 1 174 ? -9.949 -10.756 25.390 1.00 72.25 174 ARG A O 1
ATOM 1468 N N . LYS A 1 175 ? -11.328 -8.982 25.371 1.00 74.06 175 LYS A N 1
ATOM 1469 C CA . LYS A 1 175 ? -12.118 -9.391 24.204 1.00 74.06 175 LYS A CA 1
ATOM 1470 C C . LYS A 1 175 ? -11.710 -8.590 22.971 1.00 74.06 175 LYS A C 1
ATOM 1472 O O . LYS A 1 175 ? -11.364 -7.415 23.086 1.00 74.06 175 LYS A O 1
ATOM 1477 N N . ILE A 1 176 ? -11.746 -9.245 21.814 1.00 74.81 176 ILE A N 1
ATOM 1478 C CA . ILE A 1 176 ? -11.463 -8.656 20.502 1.00 74.81 176 ILE A CA 1
ATOM 1479 C C . ILE A 1 176 ? -12.780 -8.202 19.879 1.00 74.81 176 ILE A C 1
ATOM 1481 O O . ILE A 1 176 ? -13.750 -8.957 19.874 1.00 74.81 176 ILE A O 1
ATOM 1485 N N . PHE A 1 177 ? -12.786 -6.991 19.334 1.00 73.19 177 PHE A N 1
ATOM 1486 C CA . PHE A 1 177 ? -13.925 -6.407 18.636 1.00 73.19 177 PHE A CA 1
ATOM 1487 C C . PHE A 1 177 ? -13.478 -5.959 17.245 1.00 73.19 177 PHE A C 1
ATOM 1489 O O . PHE A 1 177 ? -12.504 -5.214 17.115 1.00 73.19 177 PHE A O 1
ATOM 1496 N N . GLU A 1 178 ? -14.160 -6.432 16.200 1.00 79.12 178 GLU A N 1
ATOM 1497 C CA . GLU A 1 178 ? -13.943 -5.960 14.829 1.00 79.12 178 GLU A CA 1
ATOM 1498 C C . GLU A 1 178 ? -14.419 -4.505 14.723 1.00 79.12 178 GLU A C 1
ATOM 1500 O O . GLU A 1 178 ? -15.522 -4.165 15.145 1.00 79.12 178 GLU A O 1
ATOM 1505 N N . LYS A 1 179 ? -13.579 -3.627 14.174 1.00 68.94 179 LYS A N 1
ATOM 1506 C CA . LYS A 1 179 ? -13.932 -2.234 13.908 1.00 68.94 179 LYS A CA 1
ATOM 1507 C C . LYS A 1 179 ? -14.576 -2.188 12.524 1.00 68.94 179 LYS A C 1
ATOM 1509 O O . LYS A 1 179 ? -13.863 -2.158 11.518 1.00 68.94 179 LYS A O 1
ATOM 1514 N N . SER A 1 180 ? -15.907 -2.237 12.464 1.00 60.75 180 SER A N 1
ATOM 1515 C CA . SER A 1 180 ? -16.633 -2.052 11.206 1.00 60.75 180 SER A CA 1
ATOM 1516 C C . SER A 1 180 ? -16.415 -0.624 10.681 1.00 60.75 180 SER A C 1
ATOM 1518 O O . SER A 1 180 ? -16.118 0.303 11.433 1.00 60.75 180 SER A O 1
ATOM 1520 N N . LYS A 1 181 ? -16.493 -0.445 9.356 1.00 49.84 181 LYS A N 1
ATOM 1521 C CA . LYS A 1 181 ? -16.306 0.847 8.664 1.00 49.84 181 LYS A CA 1
ATOM 1522 C C . LYS A 1 181 ? -17.401 1.885 8.963 1.00 49.84 181 LYS A C 1
ATOM 1524 O O . LYS A 1 181 ? -17.330 2.994 8.444 1.00 49.84 181 LYS A O 1
ATOM 1529 N N . GLU A 1 182 ? -18.397 1.546 9.770 1.00 50.16 182 GLU A N 1
ATOM 1530 C CA . GLU A 1 182 ? -19.415 2.486 10.225 1.00 50.16 182 GLU A CA 1
ATOM 1531 C C . GLU A 1 182 ? -18.838 3.290 11.386 1.00 50.16 182 GLU A C 1
ATOM 1533 O O . GLU A 1 182 ? -18.285 2.730 12.330 1.00 50.16 182 GLU A O 1
ATOM 1538 N N . TYR A 1 183 ? -18.898 4.616 11.282 1.00 50.53 183 TYR A N 1
ATOM 1539 C CA . TYR A 1 183 ? -18.495 5.532 12.341 1.00 50.53 183 TYR A CA 1
ATOM 1540 C C . TYR A 1 183 ? -19.105 5.071 13.668 1.00 50.53 183 TYR A C 1
ATOM 1542 O O . TYR A 1 183 ? -20.311 5.179 13.870 1.00 50.53 183 TYR A O 1
ATOM 1550 N N . ILE A 1 184 ? -18.278 4.534 14.566 1.00 62.28 184 ILE A N 1
ATOM 1551 C CA . ILE A 1 184 ? -18.727 4.172 15.906 1.00 62.28 184 ILE A CA 1
ATOM 1552 C C . ILE A 1 184 ? -19.012 5.492 16.620 1.00 62.28 184 ILE A C 1
ATOM 1554 O O . ILE A 1 184 ? -18.093 6.224 16.981 1.00 62.28 184 ILE A O 1
ATOM 1558 N N . ILE A 1 185 ? -20.293 5.823 16.752 1.00 76.81 185 ILE A N 1
ATOM 1559 C CA . ILE A 1 185 ? -20.762 6.997 17.482 1.00 76.81 185 ILE A CA 1
ATOM 1560 C C . ILE A 1 185 ? -20.393 6.781 18.962 1.00 76.81 185 ILE A C 1
ATOM 1562 O O . ILE A 1 185 ? -20.828 5.805 19.577 1.00 76.81 185 ILE A O 1
ATOM 1566 N N . GLU A 1 186 ? -19.560 7.657 19.531 1.00 82.69 186 GLU A N 1
ATOM 1567 C CA . GLU A 1 186 ? -19.068 7.542 20.912 1.00 82.69 186 GLU A CA 1
ATOM 1568 C C . GLU A 1 186 ? -19.096 8.895 21.635 1.00 82.69 186 GLU A C 1
ATOM 1570 O O . GLU A 1 186 ? -18.699 9.927 21.093 1.00 82.69 186 GLU A O 1
ATOM 1575 N N . SER A 1 187 ? -19.584 8.886 22.875 1.00 88.25 187 SER A N 1
ATOM 1576 C CA . SER A 1 187 ? -19.586 10.038 23.774 1.00 88.25 187 SER A CA 1
ATOM 1577 C C . SER A 1 187 ? -18.296 10.115 24.582 1.00 88.25 187 SER A C 1
ATOM 1579 O O . SER A 1 187 ? -17.995 9.213 25.362 1.00 88.25 187 SER A O 1
ATOM 1581 N N . ILE A 1 188 ? -17.579 11.235 24.462 1.00 82.31 188 ILE A N 1
ATOM 1582 C CA . ILE A 1 188 ? -16.309 11.505 25.156 1.00 82.31 188 ILE A CA 1
ATOM 1583 C C . ILE A 1 188 ? -16.531 12.608 26.200 1.00 82.31 188 ILE A C 1
ATOM 1585 O O . ILE A 1 188 ? -17.214 13.593 25.926 1.00 82.31 188 ILE A O 1
ATOM 1589 N N . ASP A 1 189 ? -15.978 12.445 27.405 1.00 87.00 189 ASP A N 1
ATOM 1590 C CA . ASP A 1 189 ? -16.082 13.409 28.517 1.00 87.00 189 ASP A CA 1
ATOM 1591 C C . ASP A 1 189 ? -17.523 13.812 28.878 1.00 87.00 189 ASP A C 1
ATOM 1593 O O . ASP A 1 189 ? -17.813 14.970 29.171 1.00 87.00 189 ASP A O 1
ATOM 1597 N N . ASP A 1 190 ? -18.446 12.843 28.827 1.00 88.81 190 ASP A N 1
ATOM 1598 C CA . ASP A 1 190 ? -19.890 13.037 29.047 1.00 88.81 190 ASP A CA 1
ATOM 1599 C C . ASP A 1 190 ? -20.545 14.062 28.096 1.00 88.81 190 ASP A C 1
ATOM 1601 O O . ASP A 1 190 ? -21.671 14.515 28.318 1.00 88.81 190 ASP A O 1
ATOM 1605 N N . LYS A 1 191 ? -19.881 14.395 26.983 1.00 91.81 191 LYS A N 1
ATOM 1606 C CA . LYS A 1 191 ? -20.466 15.185 25.899 1.00 91.81 191 LYS A CA 1
ATOM 1607 C C . LYS A 1 191 ? -21.331 14.288 25.005 1.00 91.81 191 LYS A C 1
ATOM 1609 O O . LYS A 1 191 ? -20.999 13.115 24.798 1.00 91.81 191 LYS A O 1
ATOM 1614 N N . PRO A 1 192 ? -22.450 14.812 24.480 1.00 94.31 192 PRO A N 1
ATOM 1615 C CA . PRO A 1 192 ? -23.285 14.055 23.560 1.00 94.31 192 PRO A CA 1
ATOM 1616 C C . PRO A 1 192 ? -22.496 13.722 22.296 1.00 94.31 192 PRO A C 1
ATOM 1618 O O . PRO A 1 192 ? -21.733 14.546 21.793 1.00 94.31 192 PRO A O 1
ATOM 1621 N N . SER A 1 193 ? -22.682 12.507 21.798 1.00 89.94 193 SER A N 1
ATOM 1622 C CA . SER A 1 193 ? -22.074 12.042 20.555 1.00 89.94 193 SER A CA 1
ATOM 1623 C C . SER A 1 193 ? -22.863 12.503 19.327 1.00 89.94 193 SER A C 1
ATOM 1625 O O . SER A 1 193 ? -22.304 12.585 18.238 1.00 89.94 193 SER A O 1
ATOM 1627 N N . ILE A 1 194 ? -24.151 12.828 19.499 1.00 87.19 194 ILE A N 1
ATOM 1628 C CA . ILE A 1 194 ? -25.009 13.437 18.476 1.00 87.19 194 ILE A CA 1
ATOM 1629 C C . ILE A 1 194 ? -25.771 14.606 19.098 1.00 87.19 194 ILE A C 1
ATOM 1631 O O . ILE A 1 194 ? -26.322 14.491 20.194 1.00 87.19 194 ILE A O 1
ATOM 1635 N N . ILE A 1 195 ? -25.822 15.726 18.376 1.00 93.25 195 ILE A N 1
ATOM 1636 C CA . ILE A 1 195 ? -26.706 16.854 18.673 1.00 93.25 195 ILE A CA 1
ATOM 1637 C C . ILE A 1 195 ? -27.509 17.158 17.407 1.00 93.25 195 ILE A C 1
ATOM 1639 O O . ILE A 1 195 ? -26.947 17.552 16.387 1.00 93.25 195 ILE A O 1
ATOM 1643 N N . TYR A 1 196 ? -28.822 16.968 17.467 1.00 88.69 196 TYR A N 1
ATOM 1644 C CA . TYR A 1 196 ? -29.734 17.249 16.362 1.00 88.69 196 TYR A CA 1
ATOM 1645 C C . TYR A 1 196 ? -30.037 18.746 16.265 1.00 88.69 196 TYR A C 1
ATOM 1647 O O . TYR A 1 196 ? -29.985 19.474 17.257 1.00 88.69 196 TYR A O 1
ATOM 1655 N N . LYS A 1 197 ? -30.449 19.208 15.077 1.00 90.12 197 LYS A N 1
ATOM 1656 C CA . LYS A 1 197 ? -30.820 20.615 14.826 1.00 90.12 197 LYS A CA 1
ATOM 1657 C C . LYS A 1 197 ? -31.924 21.129 15.760 1.00 90.12 197 LYS A C 1
ATOM 1659 O O . LYS A 1 197 ? -31.936 22.308 16.089 1.00 90.12 197 LYS A O 1
ATOM 1664 N N . ASN A 1 198 ? -32.836 20.257 16.196 1.00 91.25 198 ASN A N 1
ATOM 1665 C CA . ASN A 1 198 ? -33.899 20.612 17.142 1.00 91.25 198 ASN A CA 1
ATOM 1666 C C . ASN A 1 198 ? -33.401 20.762 18.595 1.00 91.25 198 ASN A C 1
ATOM 1668 O O . ASN A 1 198 ? -34.169 21.193 19.443 1.00 91.25 198 ASN A O 1
ATOM 1672 N N . GLY A 1 199 ? -32.144 20.416 18.892 1.00 92.25 199 GLY A N 1
ATOM 1673 C CA . GLY A 1 199 ? -31.566 20.450 20.237 1.00 92.25 199 GLY A CA 1
ATOM 1674 C C . GLY A 1 199 ? -31.596 19.113 20.984 1.00 92.25 199 GLY A C 1
ATOM 1675 O O . GLY A 1 199 ? -31.092 19.053 22.105 1.00 92.25 199 GLY A O 1
ATOM 1676 N N . THR A 1 200 ? -32.135 18.047 20.380 1.00 97.12 200 THR A N 1
ATOM 1677 C CA . THR A 1 200 ? -32.065 16.682 20.928 1.00 97.12 200 THR A CA 1
ATOM 1678 C C . THR A 1 200 ? -30.613 16.222 20.990 1.00 97.12 200 THR A C 1
ATOM 1680 O O . THR A 1 200 ? -29.826 16.498 20.083 1.00 97.12 200 THR A O 1
ATOM 1683 N N . LYS A 1 201 ? -30.243 15.540 22.070 1.00 97.56 201 LYS A N 1
ATOM 1684 C CA . LYS A 1 201 ? -28.880 15.085 22.339 1.00 97.56 201 LYS A CA 1
ATOM 1685 C C . LYS A 1 201 ? -28.881 13.602 22.654 1.00 97.56 201 LYS A C 1
ATOM 1687 O O . LYS A 1 201 ? -29.714 13.147 23.437 1.00 97.56 201 LYS A O 1
ATOM 1692 N N . GLU A 1 202 ? -27.906 12.887 22.113 1.00 97.44 202 GLU A N 1
ATOM 1693 C CA . GLU A 1 202 ? -27.731 11.461 22.368 1.00 97.44 202 GLU A CA 1
ATOM 1694 C C . GLU A 1 202 ? -26.316 11.144 22.833 1.00 97.44 202 GLU A C 1
ATOM 1696 O O . GLU A 1 202 ? -25.344 11.785 22.423 1.00 97.44 202 GLU A O 1
ATOM 1701 N N . TRP A 1 203 ? -26.216 10.132 23.689 1.00 96.69 203 TRP A N 1
ATOM 1702 C CA . TRP A 1 203 ? -24.967 9.621 24.224 1.00 96.69 203 TRP A CA 1
ATOM 1703 C C . TRP A 1 203 ? -24.822 8.141 23.907 1.00 96.69 203 TRP A C 1
ATOM 1705 O O . TRP A 1 203 ? -25.692 7.329 24.240 1.00 96.69 203 TRP A O 1
ATOM 1715 N N . HIS A 1 204 ? -23.692 7.798 23.299 1.00 89.94 204 HIS A N 1
ATOM 1716 C CA . HIS A 1 204 ? -23.406 6.445 22.845 1.00 89.94 204 HIS A CA 1
ATOM 1717 C C . HIS A 1 204 ? -22.098 5.921 23.434 1.00 89.94 204 HIS A C 1
ATOM 1719 O O . HIS A 1 204 ? -21.160 6.673 23.695 1.00 89.94 204 HIS A O 1
ATOM 1725 N N . ASN A 1 205 ? -22.025 4.609 23.611 1.00 84.62 205 ASN A N 1
ATOM 1726 C CA . ASN A 1 205 ? -20.811 3.879 23.951 1.00 84.62 205 ASN A CA 1
ATOM 1727 C C . ASN A 1 205 ? -20.723 2.699 22.988 1.00 84.62 205 ASN A C 1
ATOM 1729 O O . ASN A 1 205 ? -21.647 1.895 22.963 1.00 84.62 205 ASN A O 1
ATOM 1733 N N . GLU A 1 206 ? -19.660 2.608 22.190 1.00 79.06 206 GLU A N 1
ATOM 1734 C CA . GLU A 1 206 ? -19.532 1.595 21.127 1.00 79.06 206 GLU A CA 1
ATOM 1735 C C . GLU A 1 206 ? -20.717 1.580 20.139 1.00 79.06 206 GLU A C 1
ATOM 1737 O O . GLU A 1 206 ? -21.184 0.522 19.728 1.00 79.06 206 GLU A O 1
ATOM 1742 N N . GLY A 1 207 ? -21.229 2.758 19.760 1.00 80.44 207 GLY A N 1
ATOM 1743 C CA . GLY A 1 207 ? -22.302 2.887 18.768 1.00 80.44 207 GLY A CA 1
ATOM 1744 C C . GLY A 1 207 ? -23.710 2.564 19.277 1.00 80.44 207 GLY A C 1
ATOM 1745 O O . GLY A 1 207 ? -24.661 2.702 18.517 1.00 80.44 207 GLY A O 1
ATOM 1746 N N . ILE A 1 208 ? -23.877 2.186 20.549 1.00 84.69 208 ILE A N 1
ATOM 1747 C CA . ILE A 1 208 ? -25.189 1.932 21.167 1.00 84.69 208 ILE A CA 1
ATOM 1748 C C . ILE A 1 208 ? -25.511 2.971 22.244 1.00 84.69 208 ILE A C 1
ATOM 1750 O O . ILE A 1 208 ? -24.611 3.447 22.940 1.00 84.69 208 ILE A O 1
ATOM 1754 N N . LEU A 1 209 ? -26.798 3.295 22.422 1.00 90.94 209 LEU A N 1
ATOM 1755 C CA . LEU A 1 209 ? -27.256 4.230 23.455 1.00 90.94 209 LEU A CA 1
ATOM 1756 C C . LEU A 1 209 ? -26.822 3.761 24.848 1.00 90.94 209 LEU A C 1
ATOM 1758 O O . LEU A 1 209 ? -27.165 2.663 25.304 1.00 90.94 209 LEU A O 1
ATOM 1762 N N . HIS A 1 210 ? -26.044 4.598 25.531 1.00 92.50 210 HIS A N 1
ATOM 1763 C CA . HIS A 1 210 ? -25.562 4.320 26.878 1.00 92.50 210 HIS A CA 1
ATOM 1764 C C . HIS A 1 210 ? -25.000 5.586 27.532 1.00 92.50 210 HIS A C 1
ATOM 1766 O O . HIS A 1 210 ? -24.119 6.246 26.979 1.00 92.50 210 HIS A O 1
ATOM 1772 N N . ARG A 1 211 ? -25.399 5.850 28.782 1.00 95.00 211 ARG A N 1
ATOM 1773 C CA . ARG A 1 211 ? -24.785 6.899 29.609 1.00 95.00 211 ARG A CA 1
ATOM 1774 C C . ARG A 1 211 ? -24.858 6.550 31.097 1.00 95.00 211 ARG A C 1
ATOM 1776 O O . ARG A 1 211 ? -25.922 6.237 31.611 1.00 95.00 211 ARG A O 1
ATOM 1783 N N . LYS A 1 212 ? -23.722 6.619 31.811 1.00 89.62 212 LYS A N 1
ATOM 1784 C CA . LYS A 1 212 ? -23.646 6.256 33.247 1.00 89.62 212 LYS A CA 1
ATOM 1785 C C . LYS A 1 212 ? -24.162 7.346 34.191 1.00 89.62 212 LYS A C 1
ATOM 1787 O O . LYS A 1 212 ? -24.674 7.026 35.253 1.00 89.62 212 LYS A O 1
ATOM 1792 N N . LYS A 1 213 ? -23.968 8.620 33.834 1.00 89.31 213 LYS A N 1
ATOM 1793 C CA . LYS A 1 213 ? -24.199 9.778 34.721 1.00 89.31 213 LYS A CA 1
ATOM 1794 C C . LYS A 1 213 ? -25.512 10.519 34.442 1.00 89.31 213 LYS A C 1
ATOM 1796 O O . LYS A 1 213 ? -25.735 11.595 34.985 1.00 89.31 213 LYS A O 1
ATOM 1801 N N . GLY A 1 214 ? -26.373 9.981 33.580 1.00 94.62 214 GLY A N 1
ATOM 1802 C CA . GLY A 1 214 ? -27.588 10.673 33.169 1.00 94.62 214 GLY A CA 1
ATOM 1803 C C . GLY A 1 214 ? -28.325 9.973 32.030 1.00 94.62 214 GLY A C 1
ATOM 1804 O O . GLY A 1 214 ? -27.967 8.853 31.669 1.00 94.62 214 GLY A O 1
ATOM 1805 N N . PRO A 1 215 ? -29.343 10.628 31.455 1.00 97.50 215 PRO A N 1
ATOM 1806 C CA . PRO A 1 215 ? -30.081 10.094 30.318 1.00 97.50 215 PRO A CA 1
ATOM 1807 C C . PRO A 1 215 ? -29.184 9.990 29.082 1.00 97.50 215 PRO A C 1
ATOM 1809 O O . PRO A 1 215 ? -28.409 10.905 28.782 1.00 97.50 215 PRO A O 1
ATOM 1812 N N . ALA A 1 216 ? -29.307 8.874 28.369 1.00 97.56 216 ALA A N 1
ATOM 1813 C CA . ALA A 1 216 ? -28.618 8.646 27.106 1.00 97.56 216 ALA A CA 1
ATOM 1814 C C . ALA A 1 216 ? -29.320 9.335 25.928 1.00 97.56 216 ALA A C 1
ATOM 1816 O O . ALA A 1 216 ? -28.683 9.547 24.905 1.00 97.56 216 ALA A O 1
ATOM 1817 N N . VAL A 1 217 ? -30.586 9.732 26.087 1.00 97.88 217 VAL A N 1
ATOM 1818 C CA . VAL A 1 217 ? -31.307 10.592 25.140 1.00 97.88 217 VAL A CA 1
ATOM 1819 C C . VAL A 1 217 ? -31.963 11.729 25.913 1.00 97.88 217 VAL A C 1
ATOM 1821 O O . VAL A 1 217 ? -32.656 11.493 26.904 1.00 97.88 217 VAL A O 1
ATOM 1824 N N . VAL A 1 218 ? -31.737 12.963 25.472 1.00 98.12 218 VAL A N 1
ATOM 1825 C CA . VAL A 1 218 ? -32.417 14.160 25.980 1.00 98.12 218 VAL A CA 1
ATOM 1826 C C . VAL A 1 218 ? -33.068 14.852 24.799 1.00 98.12 218 VAL A C 1
ATOM 1828 O O . VAL A 1 218 ? -32.368 15.407 23.953 1.00 98.12 218 VAL A O 1
ATOM 1831 N N . TYR A 1 219 ? -34.391 14.813 24.742 1.00 97.50 219 TYR A N 1
ATOM 1832 C CA . TYR A 1 219 ? -35.168 15.435 23.681 1.00 97.50 219 TYR A CA 1
ATOM 1833 C C . TYR A 1 219 ? -35.247 16.949 23.862 1.00 97.50 219 TYR A C 1
ATOM 1835 O O . TYR A 1 219 ? -35.143 17.484 24.969 1.00 97.50 219 TYR A O 1
ATOM 1843 N N . SER A 1 220 ? -35.472 17.654 22.757 1.00 96.81 220 SER A N 1
ATOM 1844 C CA . SER A 1 220 ? -35.615 19.113 22.744 1.00 96.81 220 SER A CA 1
ATOM 1845 C C . SER A 1 220 ? -36.805 19.633 23.556 1.00 96.81 220 SER A C 1
ATOM 1847 O O . SER A 1 220 ? -36.776 20.766 24.021 1.00 96.81 220 SER A O 1
ATOM 1849 N N . ASN A 1 221 ? -37.843 18.813 23.741 1.00 94.25 221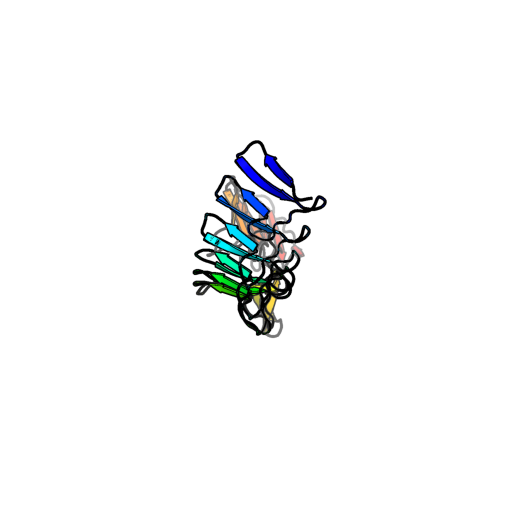 ASN A N 1
ATOM 1850 C CA . ASN A 1 221 ? -39.016 19.126 24.563 1.00 94.25 221 ASN A CA 1
ATOM 1851 C C . ASN A 1 221 ? -38.791 18.875 26.073 1.00 94.25 221 ASN A C 1
ATOM 1853 O O . ASN A 1 221 ? -39.697 19.112 26.865 1.00 94.25 221 ASN A O 1
ATOM 1857 N N . GLY A 1 222 ? -37.605 18.402 26.476 1.00 95.00 222 GLY A N 1
ATOM 1858 C CA . GLY A 1 222 ? -37.259 18.104 27.869 1.00 95.00 222 GLY A CA 1
ATOM 1859 C C . GLY A 1 222 ? -37.450 16.643 28.288 1.00 95.00 222 GLY A C 1
ATOM 1860 O O . GLY A 1 222 ? -37.002 16.278 29.382 1.00 95.00 222 GLY A O 1
ATOM 1861 N N . ASP A 1 223 ? -38.039 15.812 27.427 1.00 97.88 223 ASP A N 1
ATOM 1862 C CA . ASP A 1 223 ? -38.194 14.377 27.650 1.00 97.88 223 ASP A CA 1
ATOM 1863 C C . ASP A 1 223 ? -36.838 13.665 27.703 1.00 97.88 223 ASP A C 1
ATOM 1865 O O . ASP A 1 223 ? -35.837 14.118 27.131 1.00 97.88 223 ASP A O 1
ATOM 1869 N N . LYS A 1 224 ? -36.778 12.539 28.420 1.00 98.12 224 LYS A N 1
ATOM 1870 C CA . LYS A 1 224 ? -35.510 11.861 28.724 1.00 98.12 224 LYS A CA 1
ATOM 1871 C C . LYS A 1 224 ? -35.641 10.348 28.688 1.00 98.12 224 LYS A C 1
ATOM 1873 O O . LYS A 1 224 ? -36.590 9.790 29.238 1.00 98.12 224 LYS A O 1
ATOM 1878 N N . GLU A 1 225 ? -34.614 9.693 28.155 1.00 98.00 225 GLU A N 1
ATOM 1879 C CA . GL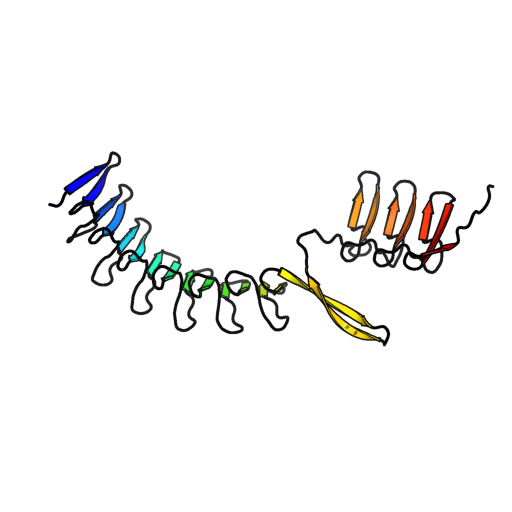U A 1 225 ? -34.457 8.242 28.239 1.00 98.00 225 GLU A CA 1
ATOM 1880 C C . GLU A 1 225 ? -33.090 7.848 28.787 1.00 98.00 225 GLU A C 1
ATOM 1882 O O . GLU A 1 225 ? -32.046 8.364 28.381 1.00 98.00 225 GLU A O 1
ATOM 1887 N N . TRP A 1 226 ? -33.096 6.879 29.695 1.00 97.25 226 TRP A N 1
ATOM 1888 C CA . TRP A 1 226 ? -31.913 6.271 30.281 1.00 97.25 226 TRP A CA 1
ATOM 1889 C C . TRP A 1 226 ? -31.687 4.906 29.651 1.00 97.25 226 TRP A C 1
ATOM 1891 O O . TRP A 1 226 ? -32.554 4.029 29.673 1.00 97.25 226 TRP A O 1
ATOM 1901 N N . TRP A 1 227 ? -30.490 4.737 29.102 1.00 94.06 227 TRP A N 1
ATOM 1902 C CA . TRP A 1 227 ? -30.068 3.518 28.439 1.00 94.06 227 TRP A CA 1
ATOM 1903 C C . TRP A 1 227 ? -28.752 3.034 29.036 1.00 94.06 227 TRP A C 1
ATOM 1905 O O . TRP A 1 227 ? -27.851 3.825 29.332 1.00 94.06 227 TRP A O 1
ATOM 1915 N N . TYR A 1 228 ? -28.637 1.718 29.180 1.00 87.81 228 TYR A N 1
ATOM 1916 C CA . TYR A 1 228 ? -27.437 1.032 29.628 1.00 87.81 228 TYR A CA 1
ATOM 1917 C C . TYR A 1 228 ? -27.149 -0.133 28.677 1.00 87.81 228 TYR A C 1
ATOM 1919 O O . TYR A 1 228 ? -27.905 -1.100 28.619 1.00 87.81 228 TYR A O 1
ATOM 1927 N N . TYR A 1 229 ? -26.070 -0.007 27.899 1.00 83.44 229 TYR A N 1
ATOM 1928 C CA . TYR A 1 229 ? -25.641 -0.959 26.870 1.00 83.44 229 TYR A CA 1
ATOM 1929 C C . TYR A 1 229 ? -26.763 -1.303 25.884 1.00 83.44 229 TYR A C 1
ATOM 1931 O O . TYR A 1 229 ? -27.083 -2.470 25.668 1.00 83.44 229 TYR A O 1
ATOM 1939 N N . GLY A 1 230 ? -27.381 -0.272 25.298 1.00 83.12 230 GLY A N 1
ATOM 1940 C CA . GLY A 1 230 ? -28.406 -0.444 24.268 1.00 83.12 230 GLY A CA 1
ATOM 1941 C C . GLY A 1 230 ? -29.751 -0.946 24.794 1.00 83.12 230 GLY A C 1
ATOM 1942 O O . GLY A 1 230 ? -30.638 -1.237 24.000 1.00 83.12 230 GLY A O 1
ATOM 1943 N N . LYS A 1 231 ? -29.938 -1.024 26.117 1.00 88.62 231 LYS A N 1
ATOM 1944 C CA . LYS A 1 231 ? -31.216 -1.385 26.738 1.00 88.62 231 LYS A CA 1
ATOM 1945 C C . LYS A 1 231 ? -31.728 -0.263 27.634 1.00 88.62 231 LYS A C 1
ATOM 1947 O O . LYS A 1 231 ? -30.952 0.281 28.421 1.00 88.62 231 LYS A O 1
ATOM 1952 N N . ARG A 1 232 ? -33.027 0.054 27.568 1.00 90.81 232 ARG A N 1
ATOM 1953 C CA . ARG A 1 232 ? -33.665 0.992 28.509 1.00 90.81 232 ARG A CA 1
ATOM 1954 C C . ARG A 1 232 ? -33.456 0.492 29.932 1.00 90.81 232 ARG A C 1
ATOM 1956 O O . ARG A 1 232 ? -33.769 -0.658 30.250 1.00 90.81 232 ARG A O 1
ATOM 1963 N N . HIS A 1 233 ? -32.855 1.323 30.771 1.00 88.69 233 HIS A N 1
ATOM 1964 C CA . HIS A 1 233 ? -32.477 0.917 32.115 1.00 88.69 233 HIS A CA 1
ATOM 1965 C C . HIS A 1 233 ? -32.186 2.122 33.003 1.00 88.69 233 HIS A C 1
ATOM 1967 O O . HIS A 1 233 ? -31.426 3.014 32.623 1.00 88.69 233 HIS A O 1
ATOM 1973 N N . ARG A 1 234 ? -32.714 2.082 34.228 1.00 92.00 234 ARG A N 1
ATOM 1974 C CA . ARG A 1 234 ? -32.326 2.985 35.311 1.00 92.00 234 ARG A CA 1
ATOM 1975 C C . ARG A 1 234 ? -32.518 2.304 36.671 1.00 92.00 234 ARG A C 1
ATOM 1977 O O . ARG A 1 234 ? -33.536 1.654 36.890 1.00 92.00 234 ARG A O 1
ATOM 1984 N N . TRP A 1 235 ? -31.541 2.437 37.572 1.00 81.62 235 TRP A N 1
ATOM 1985 C CA . TRP A 1 235 ? -31.560 1.775 38.886 1.00 81.62 235 TRP A CA 1
ATOM 1986 C C . TRP A 1 235 ? -32.489 2.447 39.902 1.00 81.62 235 TRP A C 1
ATOM 1988 O O . TRP A 1 235 ? -33.089 1.761 40.723 1.00 81.62 235 TRP A O 1
ATOM 1998 N N . ASP A 1 236 ? -32.607 3.771 39.838 1.00 88.06 236 ASP A N 1
ATOM 1999 C CA . ASP A 1 236 ? -33.156 4.630 40.892 1.00 88.06 236 ASP A CA 1
ATOM 2000 C C . ASP A 1 236 ? -34.368 5.463 40.435 1.00 88.06 236 ASP A C 1
ATOM 2002 O O . ASP A 1 236 ? -34.708 6.477 41.041 1.00 88.06 236 ASP A O 1
ATOM 2006 N N . GLY A 1 237 ? -35.027 5.073 39.341 1.00 89.50 237 GLY A N 1
ATOM 2007 C CA . GLY A 1 237 ? -36.159 5.829 38.817 1.00 89.50 237 GLY A CA 1
ATOM 2008 C C . GLY A 1 237 ? -36.652 5.344 37.456 1.00 89.50 237 GLY A C 1
ATOM 2009 O O . GLY A 1 237 ? -36.227 4.291 36.979 1.00 89.50 237 GLY A O 1
ATOM 2010 N N . PRO A 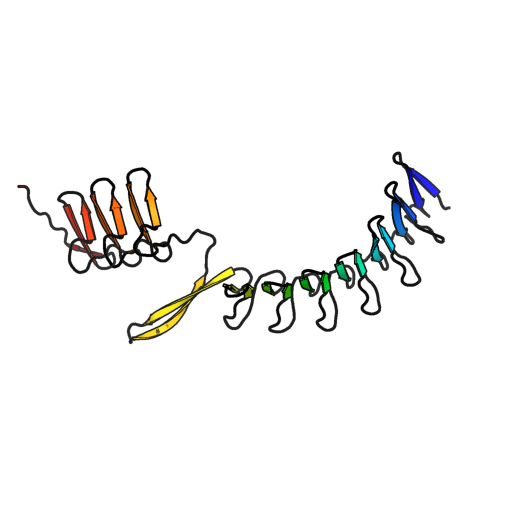1 238 ? -37.532 6.118 36.800 1.00 93.88 238 PRO A N 1
ATOM 2011 C CA . PRO A 1 238 ? -38.038 5.767 35.482 1.00 93.88 238 PRO A CA 1
ATOM 2012 C C . PRO A 1 238 ? -36.928 5.862 34.437 1.00 93.88 238 PRO A C 1
ATOM 2014 O O . PRO A 1 238 ? -36.159 6.830 34.401 1.00 93.88 238 PRO A O 1
ATOM 2017 N N . ALA A 1 239 ? -36.865 4.853 33.574 1.00 93.94 239 ALA A N 1
ATOM 2018 C CA . ALA A 1 239 ? -35.935 4.818 32.456 1.00 93.94 239 ALA A CA 1
ATOM 2019 C C . ALA A 1 239 ? -36.440 5.633 31.258 1.00 93.94 239 ALA A C 1
ATOM 2021 O O . ALA A 1 239 ? -35.651 5.951 30.375 1.00 93.94 239 ALA A O 1
ATOM 2022 N N . VAL A 1 240 ? -37.722 6.003 31.237 1.00 95.62 240 VAL A N 1
ATOM 2023 C CA . VAL A 1 240 ? -38.309 6.898 30.234 1.00 95.62 240 VAL A CA 1
ATOM 2024 C C . VAL A 1 240 ? -39.225 7.892 30.936 1.00 95.62 240 VAL A C 1
ATOM 2026 O O . VAL A 1 240 ? -40.053 7.498 31.761 1.00 95.62 240 VAL A O 1
ATOM 2029 N N . VAL A 1 241 ? -39.076 9.173 30.612 1.00 96.06 241 VAL A N 1
ATOM 2030 C CA . VAL A 1 241 ? -39.926 10.259 31.110 1.00 96.06 241 VAL A CA 1
ATOM 2031 C C . VAL A 1 241 ? -40.405 11.076 29.918 1.00 96.06 241 VAL A C 1
ATOM 2033 O O . VAL A 1 241 ? -39.583 11.713 29.257 1.00 96.06 241 VAL A O 1
ATOM 2036 N N . TYR A 1 242 ? -41.717 11.044 29.675 1.00 93.88 242 TYR A N 1
ATOM 2037 C CA . TYR A 1 242 ? -42.400 11.794 28.619 1.00 93.88 242 TYR A CA 1
ATOM 2038 C C . TYR A 1 242 ? -43.453 12.714 29.246 1.00 93.88 242 TYR A C 1
ATOM 2040 O O . TYR A 1 242 ? -44.527 12.260 29.656 1.00 93.88 242 TYR A O 1
ATOM 2048 N N . GLY A 1 243 ? -43.147 14.002 29.384 1.00 90.38 243 GLY A N 1
ATOM 2049 C CA . GLY A 1 243 ? -43.965 14.934 30.161 1.00 90.38 243 GLY A CA 1
ATOM 2050 C C . GLY A 1 243 ? -44.216 14.425 31.590 1.00 90.38 243 GLY A C 1
ATOM 2051 O O . GLY A 1 243 ? -43.278 14.223 32.362 1.00 90.38 243 GLY A O 1
ATOM 2052 N N . LYS A 1 244 ? -45.491 14.197 31.947 1.00 88.06 244 LYS A N 1
ATOM 2053 C CA . LYS A 1 244 ? -45.889 13.618 33.248 1.00 88.06 244 LYS A CA 1
ATOM 2054 C C . LYS A 1 244 ? -45.780 12.079 33.293 1.00 88.06 244 LYS A C 1
ATOM 2056 O O . LYS A 1 244 ? -45.754 11.513 34.384 1.00 88.06 244 LYS A O 1
ATOM 2061 N N . LYS A 1 245 ? -45.689 11.397 32.143 1.00 90.81 245 LYS A N 1
ATOM 2062 C CA . LYS A 1 245 ? -45.664 9.926 32.053 1.00 90.81 245 LYS A CA 1
ATOM 2063 C C . LYS A 1 245 ? -44.277 9.377 32.374 1.00 90.81 245 LYS A C 1
ATOM 2065 O O . LYS A 1 245 ? -43.262 9.914 31.925 1.00 90.81 245 LYS A O 1
ATOM 2070 N N . LYS A 1 246 ? -44.233 8.281 33.132 1.00 92.81 246 LYS A N 1
ATOM 2071 C CA . LYS A 1 246 ? -43.000 7.645 33.609 1.00 92.81 246 LYS A CA 1
ATOM 2072 C C . LYS A 1 246 ? -43.068 6.143 33.367 1.00 92.81 246 LYS A C 1
ATOM 2074 O O . LYS A 1 246 ? -44.023 5.500 33.783 1.00 92.81 246 LYS A O 1
ATOM 2079 N N . TYR A 1 247 ? -42.025 5.585 32.761 1.00 90.19 247 TYR A N 1
ATOM 2080 C CA . TYR A 1 247 ? -41.925 4.147 32.515 1.00 90.19 247 TYR A CA 1
ATOM 2081 C C . TYR A 1 247 ? -40.647 3.585 33.126 1.00 90.19 247 TYR A C 1
ATOM 2083 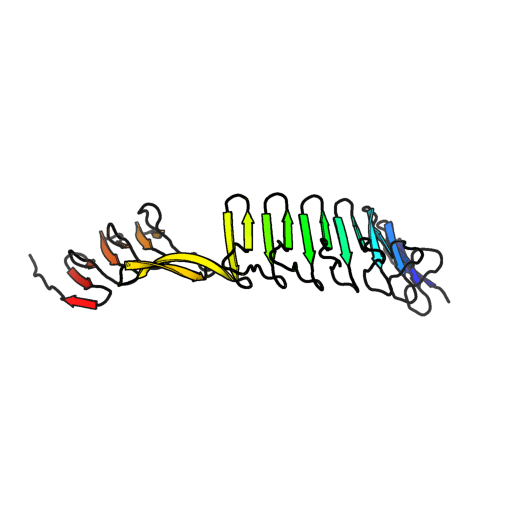O O . TYR A 1 247 ? -39.556 4.152 32.976 1.00 90.19 247 TYR A O 1
ATOM 2091 N N . PHE A 1 248 ? -40.773 2.448 33.803 1.00 91.06 248 PHE A N 1
ATOM 2092 C CA . PHE A 1 248 ? -39.679 1.808 34.519 1.00 91.06 248 PHE A CA 1
ATOM 2093 C C . PHE A 1 248 ? -39.185 0.605 33.726 1.00 91.06 248 PHE A C 1
ATOM 2095 O O . PHE A 1 248 ? -39.916 -0.356 33.503 1.00 91.06 248 PHE A O 1
ATOM 2102 N N . TYR A 1 249 ? -37.918 0.660 33.321 1.00 86.69 249 TYR A N 1
ATOM 2103 C CA . TYR A 1 249 ? -37.254 -0.442 32.640 1.00 86.69 249 TYR A CA 1
ATOM 2104 C C . TYR A 1 249 ? -36.001 -0.841 33.406 1.00 86.69 249 TYR A C 1
ATOM 2106 O O . TYR A 1 249 ? -35.239 0.020 33.863 1.00 86.69 249 TYR A O 1
ATOM 2114 N N . LYS A 1 250 ? -35.747 -2.148 33.484 1.00 85.56 250 LYS A N 1
ATOM 2115 C CA . LYS A 1 250 ? -34.471 -2.699 33.939 1.00 85.56 250 LYS A CA 1
ATOM 2116 C C . LYS A 1 250 ? -33.929 -3.632 32.866 1.00 85.56 250 LYS A C 1
ATOM 2118 O O . LYS A 1 250 ? -34.500 -4.675 32.599 1.00 85.56 250 LYS A O 1
ATOM 2123 N N . LEU A 1 251 ? -32.806 -3.246 32.253 1.00 82.75 251 LEU A N 1
ATOM 2124 C CA . LEU A 1 251 ? -32.119 -4.046 31.229 1.00 82.75 251 LEU A CA 1
ATOM 2125 C C . LEU A 1 251 ? -33.044 -4.429 30.060 1.00 82.75 251 LEU A C 1
ATOM 2127 O O . LEU A 1 251 ? -32.924 -5.518 29.505 1.00 82.75 251 LEU A O 1
ATOM 2131 N N . GLY A 1 252 ? -33.920 -3.505 29.658 1.00 80.19 252 GLY A N 1
ATOM 2132 C CA . GLY A 1 252 ? -34.837 -3.667 28.528 1.00 80.19 252 GLY A CA 1
ATOM 2133 C C . GLY A 1 252 ? -36.185 -4.296 28.875 1.00 80.19 252 GLY A C 1
ATOM 2134 O O . GLY A 1 252 ? -37.083 -4.239 28.044 1.00 80.19 252 GLY A O 1
ATOM 2135 N N . GLU A 1 253 ? -36.361 -4.826 30.085 1.00 80.06 253 GLU A N 1
ATOM 2136 C CA . GLU A 1 253 ? -37.627 -5.410 30.536 1.00 80.06 253 GLU A CA 1
ATOM 2137 C C . GLU A 1 253 ? -38.466 -4.368 31.286 1.00 80.06 253 GLU A C 1
ATOM 2139 O O . GLU A 1 253 ? -37.935 -3.598 32.097 1.00 80.06 253 GLU A O 1
ATOM 2144 N N . ILE A 1 254 ? -39.769 -4.322 30.988 1.00 78.44 254 ILE A N 1
ATOM 2145 C CA . ILE A 1 254 ? -40.736 -3.454 31.671 1.00 78.44 254 ILE A CA 1
ATOM 2146 C C . ILE A 1 254 ? -40.912 -3.979 33.093 1.00 78.44 254 ILE A C 1
ATOM 2148 O O . ILE A 1 254 ? -41.300 -5.124 33.294 1.00 78.44 254 ILE A O 1
ATOM 2152 N N . ASN A 1 255 ? -40.643 -3.127 34.079 1.00 68.81 255 ASN A N 1
ATOM 2153 C CA . ASN A 1 255 ? -40.744 -3.465 35.498 1.00 68.81 255 ASN A CA 1
ATOM 2154 C C . ASN A 1 255 ? -41.892 -2.694 36.184 1.00 68.81 255 ASN A C 1
ATOM 2156 O O . ASN A 1 255 ? -41.778 -2.324 37.351 1.00 68.81 255 ASN A O 1
ATOM 2160 N N . GLY A 1 256 ? -42.962 -2.420 35.425 1.00 59.38 256 GLY A N 1
ATOM 2161 C CA . GLY A 1 256 ? -44.176 -1.711 35.845 1.00 59.38 256 GLY A CA 1
ATOM 2162 C C . GLY A 1 256 ? -44.469 -0.449 35.020 1.00 59.38 256 GLY A C 1
ATOM 2163 O O . GLY A 1 256 ? -43.572 0.358 34.754 1.00 59.38 256 GLY A O 1
ATOM 2164 N N . GLU A 1 257 ? -45.734 -0.268 34.637 1.00 51.66 257 GLU A N 1
ATOM 2165 C CA . GLU A 1 257 ? -46.300 1.036 34.274 1.00 51.66 257 GLU A CA 1
ATOM 2166 C C . GLU A 1 257 ? -46.854 1.678 35.548 1.00 51.66 257 GLU A C 1
ATOM 2168 O O . GLU A 1 257 ? -47.563 1.028 36.313 1.00 51.66 257 GLU A O 1
ATOM 2173 N N . ALA A 1 258 ? -46.507 2.938 35.804 1.00 48.59 258 ALA A N 1
ATOM 2174 C CA . ALA A 1 258 ? -47.167 3.721 36.837 1.00 48.59 258 ALA A CA 1
ATOM 2175 C C . ALA A 1 258 ? -48.007 4.788 36.137 1.00 48.59 258 ALA A C 1
ATOM 2177 O O . ALA A 1 258 ? -47.482 5.829 35.732 1.00 48.59 258 ALA A O 1
ATOM 2178 N N . ASP A 1 259 ? -49.304 4.516 36.005 1.00 48.22 259 ASP A N 1
ATOM 2179 C CA . ASP A 1 259 ? -50.291 5.587 35.976 1.00 48.22 259 ASP A CA 1
ATOM 2180 C C . ASP A 1 259 ? -50.152 6.357 37.289 1.00 48.22 259 ASP A C 1
ATOM 2182 O O . ASP A 1 259 ? -50.243 5.784 38.376 1.00 48.22 259 ASP A O 1
ATOM 2186 N N . VAL A 1 260 ? -49.900 7.661 37.200 1.00 42.81 260 VAL A N 1
ATOM 2187 C CA . VAL A 1 260 ? -50.124 8.552 38.335 1.00 42.81 260 VAL A CA 1
ATOM 2188 C C . VAL A 1 260 ? -50.935 9.730 37.830 1.00 42.81 260 VAL A C 1
ATOM 2190 O O . VAL A 1 260 ? -50.548 10.426 36.888 1.00 42.81 260 VAL A O 1
ATOM 2193 N N . CYS A 1 261 ? -52.101 9.832 38.450 1.00 33.44 261 CYS A N 1
ATOM 2194 C CA . CYS A 1 261 ? -53.236 10.672 38.150 1.00 33.44 261 CYS A CA 1
ATOM 2195 C C . CYS A 1 261 ? -52.903 12.162 38.016 1.00 33.44 261 CYS A C 1
ATOM 2197 O O . CYS A 1 261 ? -51.899 12.663 38.524 1.00 33.44 261 CYS A O 1
ATOM 2199 N N . LEU A 1 262 ? -53.805 12.834 37.300 1.00 39.56 262 LEU A N 1
ATOM 2200 C CA . LEU A 1 262 ? -53.955 14.280 37.227 1.00 39.56 262 LEU A CA 1
ATOM 2201 C C . LEU A 1 262 ? -53.972 14.893 38.631 1.00 39.56 262 LEU A C 1
ATOM 2203 O O . LEU A 1 262 ? -54.743 14.435 39.464 1.00 39.56 262 LEU A O 1
ATOM 2207 N N . ASP A 1 263 ? -53.164 15.935 38.807 1.00 34.62 263 ASP A N 1
ATOM 2208 C CA . ASP A 1 263 ? -53.577 17.228 39.357 1.00 34.62 263 ASP A CA 1
ATOM 2209 C C . ASP A 1 263 ? -52.961 18.320 38.455 1.00 34.62 263 ASP A C 1
ATOM 2211 O O . ASP A 1 263 ? -51.824 18.118 37.926 1.00 34.62 263 ASP A O 1
#

Radius of gyration: 32.55 Å; chains: 1; bounding box: 79×35×86 Å

pLDDT: mean 88.29, std 12.72, range [33.44, 98.69]

Sequence (263 aa):
MYSLILNEVNSRKWTANGYKHRHNGPAVIYCNGDQEWWNRGKRHRDHDLPAIEYKNGTKEWWNFGKIHRDGDFPARISPDLKQWFKNGVTHRDYGLPAVISSESLNWFEKGQLHRMGDKPAIINRKNLVWAFKDQFHRGDNKPAVIEGKIKEYFNFGKRYYFKTVCTKDGKEIRKIFEKSKEYIIESIDDKPSIIYKNGTKEWHNEGILHRKKGPAVVYSNGDKEWWYYGKRHRWDGPAVVYGKKKYFYKLGEINGEADVCLD